Protein AF-0000000079916560 (afdb_homodimer)

Radius of gyration: 18.61 Å; Cα contacts (8 Å, |Δi|>4): 830; chains: 2; bound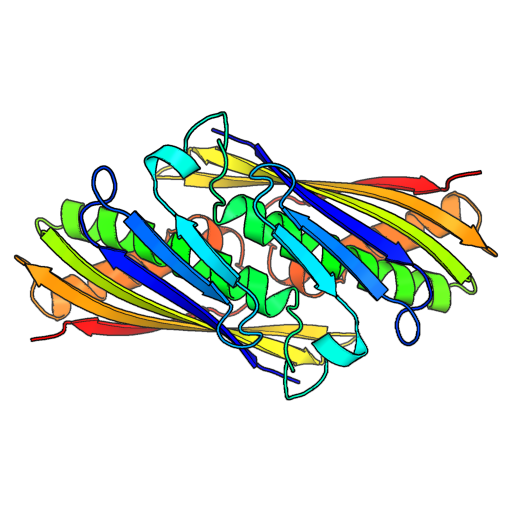ing box: 37×60×40 Å

Sequence (290 aa):
MPTRTARTAWNGTLEQGGGQVELTSSGVATFDVSFPKRAADNADGTTSPEELIAAAHSSCFAMQLSALIAEAGGTPQSLEVKADVSLGPDTPGFKLTGILLTVRGEVEGLDADGFAKAAQAAKESCPVSKALTGVEITLDAALESMPTRTARTAWNGTLEQGGGQVELTSSGVATFDVSFPKRAADNADGTTSPEELIAAAHSSCFAMQLSALIAEAGGTPQSLEVKADVSLGPDTPGFKLTGILLTVRGEVEGLDADGFAKAAQAAKESCPVSKALTGVEITLDAALES

pLDDT: mean 98.06, std 2.65, range [74.0, 99.0]

Organism: NCBI:txid1990687

Structure (mmCIF, N/CA/C/O backbone):
data_AF-0000000079916560-model_v1
#
loop_
_entity.id
_entity.type
_entity.pdbx_description
1 polymer 'OsmC family protein'
#
loop_
_atom_site.group_PDB
_atom_site.id
_atom_site.type_symbol
_atom_site.label_atom_id
_atom_site.label_alt_id
_atom_site.label_comp_id
_atom_site.label_asym_id
_atom_site.label_entity_id
_atom_site.label_seq_id
_atom_site.pdbx_PDB_ins_code
_atom_site.Cartn_x
_atom_site.Cartn_y
_atom_site.Cartn_z
_atom_site.occupancy
_atom_site.B_iso_or_equiv
_atom_site.auth_seq_id
_atom_site.auth_comp_id
_atom_site.auth_asym_id
_atom_site.auth_atom_id
_atom_site.pdbx_PDB_model_num
ATOM 1 N N . MET A 1 1 ? 17.969 1.977 6.105 1 84.69 1 MET A N 1
ATOM 2 C CA . MET A 1 1 ? 16.594 1.952 6.566 1 84.69 1 MET A CA 1
ATOM 3 C C . MET A 1 1 ? 15.961 0.582 6.336 1 84.69 1 MET A C 1
ATOM 5 O O . MET A 1 1 ? 16.5 -0.239 5.598 1 84.69 1 MET A O 1
ATOM 9 N N . PRO A 1 2 ? 14.875 0.343 6.922 1 94.44 2 PRO A N 1
ATOM 10 C CA . PRO A 1 2 ? 14.438 -1.05 7.047 1 94.44 2 PRO A CA 1
ATOM 11 C C . PRO A 1 2 ? 13.766 -1.57 5.781 1 94.44 2 PRO A C 1
ATOM 13 O O . PRO A 1 2 ? 13.375 -0.782 4.918 1 94.44 2 PRO A O 1
ATOM 16 N N . THR A 1 3 ? 13.805 -2.803 5.617 1 98.56 3 THR A N 1
ATOM 17 C CA . THR A 1 3 ? 12.922 -3.551 4.73 1 98.56 3 THR A CA 1
ATOM 18 C C . THR A 1 3 ? 11.758 -4.156 5.516 1 98.56 3 THR A C 1
ATOM 20 O O . THR A 1 3 ? 11.961 -4.738 6.582 1 98.56 3 THR A O 1
ATOM 23 N N . ARG A 1 4 ? 10.57 -3.924 5.051 1 98.88 4 ARG A N 1
ATOM 24 C CA . ARG A 1 4 ? 9.383 -4.527 5.656 1 98.88 4 ARG A CA 1
ATOM 25 C C . ARG A 1 4 ? 8.766 -5.562 4.727 1 98.88 4 ARG A C 1
ATOM 27 O O . ARG A 1 4 ? 8.742 -5.375 3.506 1 98.88 4 ARG A O 1
ATOM 34 N N . THR A 1 5 ? 8.211 -6.613 5.375 1 98.88 5 THR A N 1
ATOM 35 C CA . THR A 1 5 ? 7.773 -7.781 4.625 1 98.88 5 THR A CA 1
ATOM 36 C C . THR A 1 5 ? 6.312 -8.109 4.934 1 98.88 5 THR A C 1
ATOM 38 O O . THR A 1 5 ? 5.875 -7.984 6.082 1 98.88 5 THR A O 1
ATOM 41 N N . ALA A 1 6 ? 5.594 -8.469 3.926 1 98.94 6 ALA A N 1
ATOM 42 C CA . ALA A 1 6 ? 4.32 -9.172 4.062 1 98.94 6 ALA A CA 1
ATOM 43 C C . ALA A 1 6 ? 4.273 -10.398 3.164 1 98.94 6 ALA A C 1
ATOM 45 O O . ALA A 1 6 ? 4.996 -10.477 2.168 1 98.94 6 ALA A O 1
ATOM 46 N N . ARG A 1 7 ? 3.484 -11.352 3.57 1 98.94 7 ARG A N 1
ATOM 47 C CA . ARG A 1 7 ? 3.354 -12.602 2.83 1 98.94 7 ARG A CA 1
ATOM 48 C C . ARG A 1 7 ? 1.889 -12.938 2.57 1 98.94 7 ARG A C 1
ATOM 50 O O . ARG A 1 7 ? 1.038 -12.742 3.441 1 98.94 7 ARG A O 1
ATOM 57 N N . THR A 1 8 ? 1.641 -13.422 1.371 1 98.94 8 THR A N 1
ATOM 58 C CA . THR A 1 8 ? 0.313 -13.906 1.009 1 98.94 8 THR A CA 1
ATOM 59 C C . THR A 1 8 ? 0.361 -15.383 0.621 1 98.94 8 THR A C 1
ATOM 61 O O . THR A 1 8 ? 1.16 -15.781 -0.23 1 98.94 8 THR A O 1
ATOM 64 N N . ALA A 1 9 ? -0.39 -16.156 1.294 1 98.94 9 ALA A N 1
ATOM 65 C CA . ALA A 1 9 ? -0.692 -17.516 0.866 1 98.94 9 ALA A CA 1
ATOM 66 C C . ALA A 1 9 ? -2.023 -17.578 0.124 1 98.94 9 ALA A C 1
ATOM 68 O O . ALA A 1 9 ? -3.066 -17.219 0.674 1 98.94 9 ALA A O 1
ATOM 69 N N . TRP A 1 10 ? -2.008 -18.031 -1.08 1 98.88 10 TRP A N 1
ATOM 70 C CA . TRP A 1 10 ? -3.188 -18.078 -1.937 1 98.88 10 TRP A CA 1
ATOM 71 C C . TRP A 1 10 ? -3.473 -19.5 -2.395 1 98.88 10 TRP A C 1
ATOM 73 O O . TRP A 1 10 ? -2.551 -20.25 -2.74 1 98.88 10 TRP A O 1
ATOM 83 N N . ASN A 1 11 ? -4.742 -19.844 -2.375 1 98.75 11 ASN A N 1
ATOM 84 C CA . ASN A 1 11 ? -5.148 -21.156 -2.867 1 98.75 11 ASN A CA 1
ATOM 85 C C . ASN A 1 11 ? -6.301 -21.047 -3.859 1 98.75 11 ASN A C 1
ATOM 87 O O . ASN A 1 11 ? -7.289 -20.359 -3.6 1 98.75 11 ASN A O 1
ATOM 91 N N . GLY A 1 12 ? -6.105 -21.688 -5.031 1 98.38 12 GLY A N 1
ATOM 92 C CA . GLY A 1 12 ? -7.215 -21.844 -5.961 1 98.38 12 GLY A CA 1
ATOM 93 C C . GLY A 1 12 ? -7.25 -20.766 -7.027 1 98.38 12 GLY A C 1
ATOM 94 O O . GLY A 1 12 ? -6.309 -19.984 -7.156 1 98.38 12 GLY A O 1
ATOM 95 N N . THR A 1 13 ? -8.281 -20.859 -7.871 1 98.31 13 THR A N 1
ATOM 96 C CA . THR A 1 13 ? -8.461 -19.938 -8.992 1 98.31 13 THR A CA 1
ATOM 97 C C . THR A 1 13 ? -8.922 -18.578 -8.492 1 98.31 13 THR A C 1
ATOM 99 O O . THR A 1 13 ? -9.328 -18.438 -7.336 1 98.31 13 THR A O 1
ATOM 102 N N . LEU A 1 14 ? -8.836 -17.656 -9.367 1 98.31 14 LEU A N 1
ATOM 103 C CA . LEU A 1 14 ? -9.125 -16.281 -8.977 1 98.31 14 LEU A CA 1
ATOM 104 C C . LEU A 1 14 ? -10.539 -16.156 -8.414 1 98.31 14 LEU A C 1
ATOM 106 O O . LEU A 1 14 ? -10.734 -15.578 -7.34 1 98.31 14 LEU A O 1
ATOM 110 N N . GLU A 1 15 ? -11.531 -16.75 -9.039 1 97.81 15 GLU A N 1
ATOM 111 C CA . GLU A 1 15 ? -12.93 -16.547 -8.672 1 97.81 15 GLU A CA 1
ATOM 112 C C . GLU A 1 15 ? -13.336 -17.453 -7.504 1 97.81 15 GLU A C 1
ATOM 114 O O . GLU A 1 15 ? -14.141 -17.047 -6.66 1 97.81 15 GLU A O 1
ATOM 119 N N . GLN A 1 16 ? -12.688 -18.594 -7.383 1 97.75 16 GLN A N 1
ATOM 120 C CA . GLN A 1 16 ? -13.133 -19.578 -6.395 1 97.75 16 GLN A CA 1
ATOM 121 C C . GLN A 1 16 ? -12.164 -19.641 -5.215 1 97.75 16 GLN A C 1
ATOM 123 O O . GLN A 1 16 ? -12.516 -20.141 -4.148 1 97.75 16 GLN A O 1
ATOM 128 N N . GLY A 1 17 ? -10.984 -19.188 -5.461 1 98.25 17 GLY A N 1
ATOM 129 C CA . GLY A 1 17 ? -9.953 -19.297 -4.438 1 98.25 17 GLY A CA 1
ATOM 130 C C . GLY A 1 17 ? -9.969 -18.141 -3.457 1 98.25 17 GLY A C 1
ATOM 131 O O . GLY A 1 17 ? -10.969 -17.422 -3.338 1 98.25 17 GLY A O 1
ATOM 132 N N . GLY A 1 18 ? -8.969 -18.078 -2.611 1 98.62 18 GLY A N 1
ATOM 133 C CA . GLY A 1 18 ? -8.734 -17.078 -1.584 1 98.62 18 GLY A CA 1
ATOM 134 C C . GLY A 1 18 ? -7.363 -17.188 -0.941 1 98.62 18 GLY A C 1
ATOM 135 O O . GLY A 1 18 ? -6.594 -18.094 -1.261 1 98.62 18 GLY A O 1
ATOM 136 N N . GLY A 1 19 ? -7.07 -16.219 -0.147 1 98.81 19 GLY A N 1
ATOM 137 C CA . GLY A 1 19 ? -5.77 -16.25 0.507 1 98.81 19 GLY A CA 1
ATOM 138 C C . GLY A 1 19 ? -5.754 -15.5 1.828 1 98.81 19 GLY A C 1
ATOM 139 O O . GLY A 1 19 ? -6.789 -15 2.277 1 98.81 19 GLY A O 1
ATOM 140 N N . GLN A 1 20 ? -4.652 -15.586 2.428 1 98.88 20 GLN A N 1
ATOM 141 C CA . GLN A 1 20 ? -4.359 -14.828 3.643 1 98.88 20 GLN A CA 1
ATOM 142 C C . GLN A 1 20 ? -3.084 -14 3.486 1 98.88 20 GLN A C 1
ATOM 144 O O . GLN A 1 20 ? -2.078 -14.5 2.973 1 98.88 20 GLN A O 1
ATOM 149 N N . VAL A 1 21 ? -3.189 -12.773 3.832 1 98.94 21 VAL A N 1
ATOM 150 C CA . VAL A 1 21 ? -2.025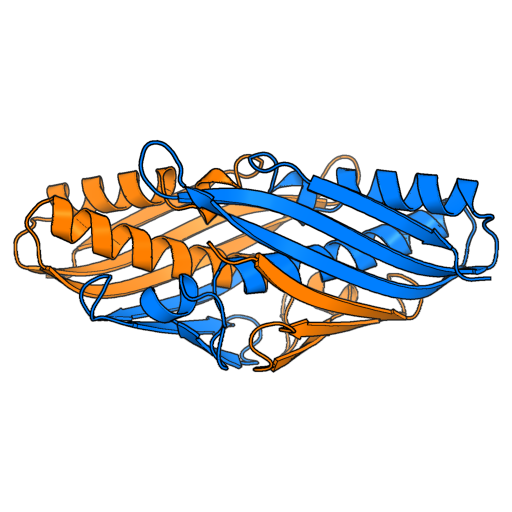 -11.898 3.816 1 98.94 21 VAL A CA 1
ATOM 151 C C . VAL A 1 21 ? -1.59 -11.594 5.25 1 98.94 21 VAL A C 1
ATOM 153 O O . VAL A 1 21 ? -2.402 -11.172 6.074 1 98.94 21 VAL A O 1
ATOM 156 N N . GLU A 1 22 ? -0.381 -11.844 5.535 1 98.94 22 GLU A N 1
ATOM 157 C CA . GLU A 1 22 ? 0.212 -11.633 6.852 1 98.94 22 GLU A CA 1
ATOM 158 C C . GLU A 1 22 ? 1.152 -10.438 6.852 1 98.94 22 GLU A C 1
ATOM 160 O O . GLU A 1 22 ? 2.027 -10.328 5.992 1 98.94 22 GLU A O 1
ATOM 165 N N . LEU A 1 23 ? 0.917 -9.523 7.828 1 98.88 23 LEU A N 1
ATOM 166 C CA . LEU A 1 23 ? 1.924 -8.508 8.102 1 98.88 23 LEU A CA 1
ATOM 167 C C . LEU A 1 23 ? 3.117 -9.102 8.844 1 98.88 23 LEU A C 1
ATOM 169 O O . LEU A 1 23 ? 3.188 -9.039 10.07 1 98.88 23 LEU A O 1
ATOM 173 N N . THR A 1 24 ? 4.059 -9.602 8.109 1 98.88 24 THR A N 1
ATOM 174 C CA . THR A 1 24 ? 5.086 -10.508 8.609 1 98.88 24 THR A CA 1
ATOM 175 C C . THR A 1 24 ? 6.07 -9.766 9.508 1 98.88 24 THR A C 1
ATOM 177 O O . THR A 1 24 ? 6.445 -10.258 10.57 1 98.88 24 THR A O 1
ATOM 180 N N . SER A 1 25 ? 6.531 -8.594 9.086 1 98.69 25 SER A N 1
ATOM 181 C CA . SER A 1 25 ? 7.52 -7.852 9.867 1 98.69 25 SER A CA 1
ATOM 182 C C . SER A 1 25 ? 6.973 -7.469 11.234 1 98.69 25 SER A C 1
ATOM 184 O O . SER A 1 25 ? 7.648 -7.641 12.25 1 98.69 25 SER A O 1
ATOM 186 N N . SER A 1 26 ? 5.746 -6.891 11.297 1 98.44 26 SER A N 1
ATOM 187 C CA . SER A 1 26 ? 5.195 -6.402 12.555 1 98.44 26 SER A CA 1
ATOM 188 C C . SER A 1 26 ? 4.531 -7.527 13.344 1 98.44 26 SER A C 1
ATOM 190 O O . SER A 1 26 ? 4.457 -7.477 14.57 1 98.44 26 SER A O 1
ATOM 192 N N . GLY A 1 27 ? 3.957 -8.555 12.578 1 98.69 27 GLY A N 1
ATOM 193 C CA . GLY A 1 27 ? 3.258 -9.656 13.219 1 98.69 27 GLY A CA 1
ATOM 194 C C . GLY A 1 27 ? 1.9 -9.258 13.773 1 98.69 27 GLY A C 1
ATOM 195 O O . GLY A 1 27 ? 1.292 -10.016 14.531 1 98.69 27 GLY A O 1
ATOM 196 N N . VAL A 1 28 ? 1.3 -8.109 13.352 1 98.69 28 VAL A N 1
ATOM 197 C CA . VAL A 1 28 ? 0.192 -7.539 14.109 1 98.69 28 VAL A CA 1
ATOM 198 C C . VAL A 1 28 ? -1.135 -8.039 13.547 1 98.69 28 VAL A C 1
ATOM 200 O O . VAL A 1 28 ? -2.182 -7.895 14.18 1 98.69 28 VAL A O 1
ATOM 203 N N . ALA A 1 29 ? -1.056 -8.625 12.352 1 98.81 29 ALA A N 1
ATOM 204 C CA . ALA A 1 29 ? -2.346 -9.039 11.812 1 98.81 29 ALA A CA 1
ATOM 205 C C . ALA A 1 29 ? -2.164 -10.008 10.641 1 98.81 29 ALA A C 1
ATOM 207 O O . ALA A 1 29 ? -1.119 -10.008 9.984 1 98.81 29 ALA A O 1
ATOM 208 N N . THR A 1 30 ? -3.086 -10.836 10.406 1 98.88 30 THR A N 1
ATOM 209 C CA . THR A 1 30 ? -3.332 -11.641 9.219 1 98.88 30 THR A CA 1
ATOM 210 C C . THR A 1 30 ? -4.754 -11.43 8.703 1 98.88 30 THR A C 1
ATOM 212 O O . THR A 1 30 ? -5.703 -11.391 9.484 1 98.88 30 THR A O 1
ATOM 215 N N . PHE A 1 31 ? -4.883 -11.266 7.371 1 98.88 31 PHE A N 1
ATOM 216 C CA . PHE A 1 31 ? -6.188 -10.953 6.797 1 98.88 31 PHE A CA 1
ATOM 217 C C . PHE A 1 31 ? -6.57 -11.984 5.738 1 98.88 31 PHE A C 1
ATOM 219 O O . PHE A 1 31 ? -5.719 -12.438 4.969 1 98.88 31 PHE A O 1
ATOM 226 N N . ASP A 1 32 ? -7.855 -12.242 5.676 1 98.75 32 ASP A N 1
ATOM 227 C CA . ASP A 1 32 ? -8.391 -12.945 4.516 1 98.75 32 ASP A CA 1
ATOM 228 C C . ASP A 1 32 ? -8.531 -12.008 3.32 1 98.75 32 ASP A C 1
ATOM 230 O O . ASP A 1 32 ? -8.891 -10.836 3.479 1 98.75 32 ASP A O 1
ATOM 234 N N . VAL A 1 33 ? -8.25 -12.547 2.119 1 98.75 33 VAL A N 1
ATOM 235 C CA . VAL A 1 33 ? -8.477 -11.805 0.886 1 98.75 33 VAL A CA 1
ATOM 236 C C . VAL A 1 33 ? -9.062 -12.734 -0.177 1 98.75 33 VAL A C 1
ATOM 238 O O . VAL A 1 33 ? -8.797 -13.938 -0.173 1 98.75 33 VAL A O 1
ATOM 241 N N . SER A 1 34 ? -9.859 -12.195 -1.005 1 98.69 34 SER A N 1
ATOM 242 C CA . SER A 1 34 ? -10.43 -12.867 -2.162 1 98.69 34 SER A CA 1
ATOM 243 C C . SER A 1 34 ? -10.828 -11.875 -3.246 1 98.69 34 SER A C 1
ATOM 245 O O . SER A 1 34 ? -11.039 -10.695 -2.963 1 98.69 34 SER A O 1
ATOM 247 N N . PHE A 1 35 ? -10.898 -12.383 -4.473 1 98.44 35 PHE A N 1
ATOM 248 C CA . PHE A 1 35 ? -11.203 -11.484 -5.578 1 98.44 35 PHE A CA 1
ATOM 249 C C . PHE A 1 35 ? -12.664 -11.047 -5.531 1 98.44 35 PHE A C 1
ATOM 251 O O . PHE A 1 35 ? -12.977 -9.867 -5.691 1 98.44 35 PHE A O 1
ATOM 258 N N . PRO A 1 36 ? -13.602 -11.961 -5.266 1 97.81 36 PRO A N 1
ATOM 259 C CA . PRO A 1 36 ? -15 -11.531 -5.215 1 97.81 36 PRO A CA 1
ATOM 260 C C . PRO A 1 36 ? -15.25 -10.453 -4.168 1 97.81 36 PRO A C 1
ATOM 262 O O . PRO A 1 36 ? -15.992 -9.5 -4.422 1 97.81 36 PRO A O 1
ATOM 265 N N . LYS A 1 37 ? -14.617 -10.578 -3.02 1 97 37 LYS A N 1
ATOM 266 C CA . LYS A 1 37 ? -14.773 -9.555 -1.99 1 97 37 LYS A CA 1
ATOM 267 C C . LYS A 1 37 ? -14.047 -8.266 -2.385 1 97 37 LYS A C 1
ATOM 269 O O . LYS A 1 37 ? -14.539 -7.168 -2.125 1 97 37 LYS A O 1
ATOM 274 N N . ARG A 1 38 ? -12.938 -8.375 -2.967 1 98.19 38 ARG A N 1
ATOM 275 C CA . ARG A 1 38 ? -12.172 -7.23 -3.461 1 98.19 38 ARG A CA 1
ATOM 276 C C . ARG A 1 38 ? -12.984 -6.422 -4.465 1 98.19 38 ARG A C 1
ATOM 278 O O . ARG A 1 38 ? -12.93 -5.191 -4.469 1 98.19 38 ARG A O 1
ATOM 285 N N . ALA A 1 39 ? -13.68 -7.109 -5.332 1 96.44 39 ALA A N 1
ATOM 286 C CA . ALA A 1 39 ? -14.375 -6.492 -6.457 1 96.44 39 ALA A CA 1
ATOM 287 C C . ALA A 1 39 ? -15.766 -6.008 -6.039 1 96.44 39 ALA A C 1
ATOM 289 O O . ALA A 1 39 ? -16.406 -5.23 -6.762 1 96.44 39 ALA A O 1
ATOM 290 N N . ALA A 1 40 ? -16.266 -6.492 -4.93 1 97 40 ALA A N 1
ATOM 291 C CA . ALA A 1 40 ? -17.609 -6.148 -4.469 1 97 40 ALA A CA 1
ATOM 292 C C . ALA A 1 40 ? -17.688 -4.684 -4.051 1 97 40 ALA A C 1
ATOM 294 O O . ALA A 1 40 ? -16.688 -4.102 -3.619 1 97 40 ALA A O 1
ATOM 295 N N . ASP A 1 41 ? -18.844 -4.098 -4.141 1 96.5 41 ASP A N 1
ATOM 296 C CA . ASP A 1 41 ? -19.047 -2.711 -3.734 1 96.5 41 ASP A CA 1
ATOM 297 C C . ASP A 1 41 ? -18.812 -2.537 -2.236 1 96.5 41 ASP A C 1
ATOM 299 O O . ASP A 1 41 ? -18.219 -1.543 -1.805 1 96.5 41 ASP A O 1
ATOM 303 N N . ASN A 1 42 ? -19.297 -3.521 -1.532 1 96.31 42 ASN A N 1
ATOM 304 C CA . ASN A 1 42 ? -19.125 -3.518 -0.083 1 96.31 42 ASN A CA 1
ATOM 305 C C . ASN A 1 42 ? -18 -4.441 0.353 1 96.31 42 ASN A C 1
ATOM 307 O O . ASN A 1 42 ? -17.953 -5.609 -0.042 1 96.31 42 ASN A O 1
ATOM 311 N N . ALA A 1 43 ? -17.094 -3.949 1.151 1 95.75 43 ALA A N 1
ATOM 312 C CA . ALA A 1 43 ? -15.961 -4.742 1.612 1 95.75 43 ALA A CA 1
ATOM 313 C C . ALA A 1 43 ? -16.422 -5.891 2.506 1 95.75 43 ALA A C 1
ATOM 315 O O . ALA A 1 43 ? -15.781 -6.949 2.543 1 95.75 43 ALA A O 1
ATOM 316 N N . ASP A 1 44 ? -17.516 -5.609 3.285 1 95.44 44 ASP A N 1
ATOM 317 C CA . ASP A 1 44 ? -18.156 -6.629 4.105 1 95.44 44 ASP A CA 1
ATOM 318 C C . ASP A 1 44 ? -17.141 -7.359 4.98 1 95.44 44 ASP A C 1
ATOM 320 O O . ASP A 1 44 ? -17.047 -8.586 4.938 1 95.44 44 ASP A O 1
ATOM 324 N N . GLY A 1 45 ? -16.297 -6.609 5.652 1 98 45 GLY A N 1
ATOM 325 C CA . GLY A 1 45 ? -15.398 -7.164 6.652 1 98 45 GLY A CA 1
ATOM 326 C C . GLY A 1 45 ? -14.148 -7.773 6.051 1 98 45 GLY A C 1
ATOM 327 O O . GLY A 1 45 ? -13.422 -8.508 6.73 1 98 45 GLY A O 1
ATOM 328 N N . THR A 1 46 ? -13.82 -7.57 4.789 1 98.5 46 THR A N 1
ATOM 329 C CA . THR A 1 46 ? -12.641 -8.133 4.141 1 98.5 46 THR A CA 1
ATOM 330 C C . THR A 1 46 ? -11.797 -7.027 3.51 1 98.5 46 THR A C 1
ATOM 332 O O . THR A 1 46 ? -12.32 -6.176 2.785 1 98.5 46 THR A O 1
ATOM 335 N N . THR A 1 47 ? -10.57 -7.031 3.82 1 98.75 47 THR A N 1
ATOM 336 C CA . THR A 1 47 ? -9.68 -6.027 3.25 1 98.75 47 THR A CA 1
ATOM 337 C C . THR A 1 47 ? -9.305 -6.387 1.815 1 98.75 47 THR A C 1
ATOM 339 O O . THR A 1 47 ? -9.75 -7.41 1.291 1 98.75 47 THR A O 1
ATOM 342 N N . SER A 1 48 ? -8.617 -5.508 1.157 1 98.75 48 SER A N 1
ATOM 343 C CA . SER A 1 48 ? -8.164 -5.609 -0.225 1 98.75 48 SER A CA 1
ATOM 344 C C . SER A 1 48 ? -6.848 -4.859 -0.43 1 98.75 48 SER A C 1
ATOM 346 O O . SER A 1 48 ? -6.461 -4.039 0.402 1 98.75 48 SER A O 1
ATOM 348 N N . PRO A 1 49 ? -6.129 -5.191 -1.531 1 98.94 49 PRO A N 1
ATOM 349 C CA . PRO A 1 49 ? -4.922 -4.422 -1.845 1 98.94 49 PRO A CA 1
ATOM 350 C C . PRO A 1 49 ? -5.168 -2.916 -1.854 1 98.94 49 PRO A C 1
ATOM 352 O O . PRO A 1 49 ? -4.328 -2.146 -1.375 1 98.94 49 PRO A O 1
ATOM 355 N N . GLU A 1 50 ? -6.305 -2.441 -2.379 1 98.94 50 GLU A N 1
ATOM 356 C CA . GLU A 1 50 ? -6.617 -1.02 -2.48 1 98.94 50 GLU A CA 1
ATOM 357 C C . GLU A 1 50 ? -6.77 -0.387 -1.101 1 98.94 50 GLU A C 1
ATOM 359 O O . GLU A 1 50 ? -6.293 0.726 -0.866 1 98.94 50 GLU A O 1
ATOM 364 N N . GLU A 1 51 ? -7.441 -1.054 -0.126 1 98.94 51 GLU A N 1
ATOM 365 C CA . GLU A 1 51 ? -7.578 -0.507 1.221 1 98.94 51 GLU A CA 1
ATOM 366 C C . GLU A 1 51 ? -6.23 -0.452 1.934 1 98.94 51 GLU A C 1
ATOM 368 O O . GLU A 1 51 ? -5.961 0.482 2.691 1 98.94 51 GLU A O 1
ATOM 373 N N . LEU A 1 52 ? -5.398 -1.501 1.678 1 99 52 LEU A N 1
ATOM 374 C CA . LEU A 1 52 ? -4.07 -1.542 2.283 1 99 52 LEU A CA 1
ATOM 375 C C . LEU A 1 52 ? -3.189 -0.424 1.737 1 99 52 LEU A C 1
ATOM 377 O O . LEU A 1 52 ? -2.406 0.174 2.48 1 99 52 LEU A O 1
ATOM 381 N N . ILE A 1 53 ? -3.301 -0.116 0.412 1 99 53 ILE A N 1
ATOM 382 C CA . ILE A 1 53 ? -2.617 1.037 -0.164 1 99 53 ILE A CA 1
ATOM 383 C C . ILE A 1 53 ? -3.15 2.32 0.468 1 99 53 ILE A C 1
ATOM 385 O O . ILE A 1 53 ? -2.383 3.234 0.775 1 99 53 ILE A O 1
ATOM 389 N N . ALA A 1 54 ? -4.5 2.406 0.672 1 99 54 ALA A N 1
ATOM 390 C CA . ALA A 1 54 ? -5.086 3.574 1.325 1 99 54 ALA A CA 1
ATOM 391 C C . ALA A 1 54 ? -4.488 3.785 2.713 1 99 54 ALA A C 1
ATOM 393 O O . ALA A 1 54 ? -4.16 4.914 3.092 1 99 54 ALA A O 1
ATOM 394 N N . ALA A 1 55 ? -4.344 2.729 3.457 1 99 55 ALA A N 1
ATOM 395 C CA . ALA A 1 55 ? -3.771 2.797 4.801 1 99 55 ALA A CA 1
ATOM 396 C C . ALA A 1 55 ? -2.314 3.252 4.754 1 99 55 ALA A C 1
ATOM 398 O O . ALA A 1 55 ? -1.902 4.113 5.531 1 99 55 ALA A O 1
ATOM 399 N N . ALA A 1 56 ? -1.544 2.654 3.812 1 98.94 56 ALA A N 1
ATOM 400 C CA . ALA A 1 56 ? -0.144 3.037 3.65 1 98.94 56 ALA A CA 1
ATOM 401 C C . ALA A 1 56 ? -0.018 4.516 3.299 1 98.94 56 ALA A C 1
ATOM 403 O O . ALA A 1 56 ? 0.784 5.238 3.898 1 98.94 56 ALA A O 1
ATOM 404 N N . HIS A 1 57 ? -0.821 4.996 2.406 1 99 57 HIS A N 1
ATOM 405 C CA . HIS A 1 57 ? -0.726 6.352 1.874 1 99 57 HIS A CA 1
ATOM 406 C C . HIS A 1 57 ? -1.165 7.383 2.908 1 99 57 HIS A C 1
ATOM 408 O O . HIS A 1 57 ? -0.504 8.406 3.09 1 99 57 HIS A O 1
ATOM 414 N N . SER A 1 58 ? -2.293 7.125 3.561 1 99 58 SER A N 1
ATOM 415 C CA . SER A 1 58 ? -2.771 8.07 4.562 1 99 58 SER A CA 1
ATOM 416 C C . SER A 1 58 ? -1.76 8.242 5.691 1 99 58 SER A C 1
ATOM 418 O O . SER A 1 58 ? -1.513 9.359 6.148 1 99 58 SER A O 1
ATOM 420 N N . SER A 1 59 ? -1.154 7.176 6.121 1 98.94 59 SER A N 1
ATOM 421 C CA . SER A 1 59 ? -0.214 7.246 7.234 1 98.94 59 SER A CA 1
ATOM 422 C C . SER A 1 59 ? 1.104 7.883 6.805 1 98.94 59 SER A C 1
ATOM 424 O O . SER A 1 59 ? 1.679 8.688 7.543 1 98.94 59 SER A O 1
ATOM 426 N N . CYS A 1 60 ? 1.571 7.543 5.629 1 98.94 60 CYS A N 1
ATOM 427 C CA . CYS A 1 60 ? 2.791 8.156 5.109 1 98.94 60 CYS A CA 1
ATOM 428 C C . CYS A 1 60 ? 2.613 9.656 4.922 1 98.94 60 CYS A C 1
ATOM 430 O O . CYS A 1 60 ? 3.475 10.438 5.32 1 98.94 60 CYS A O 1
ATOM 432 N N . PHE A 1 61 ? 1.528 9.984 4.305 1 99 61 PHE A N 1
ATOM 433 C CA . PHE A 1 61 ? 1.196 11.391 4.086 1 99 61 PHE A CA 1
ATOM 434 C C . PHE A 1 61 ? 1.13 12.141 5.406 1 99 61 PHE A C 1
ATOM 436 O O . PHE A 1 61 ? 1.654 13.25 5.52 1 99 61 PHE A O 1
ATOM 443 N N . ALA A 1 62 ? 0.473 11.617 6.414 1 98.94 62 ALA A N 1
ATOM 444 C CA . ALA A 1 62 ? 0.355 12.258 7.723 1 98.94 62 ALA A CA 1
ATOM 445 C C . ALA A 1 62 ? 1.729 12.547 8.32 1 98.94 62 ALA A C 1
ATOM 447 O O . ALA A 1 62 ? 1.983 13.648 8.805 1 98.94 62 ALA A O 1
ATOM 448 N N . MET A 1 63 ? 2.572 11.594 8.242 1 98.88 63 MET A N 1
ATOM 449 C CA . MET A 1 63 ? 3.914 11.75 8.797 1 98.88 63 MET A CA 1
ATOM 450 C C . MET A 1 63 ? 4.688 12.828 8.055 1 98.88 63 MET A C 1
ATOM 452 O O . MET A 1 63 ? 5.309 13.695 8.672 1 98.88 63 MET A O 1
ATOM 456 N N . GLN A 1 64 ? 4.652 12.742 6.715 1 98.88 64 GLN A N 1
ATOM 457 C CA . GLN A 1 64 ? 5.379 13.719 5.914 1 98.88 64 GLN A CA 1
ATOM 458 C C . GLN A 1 64 ? 4.844 15.133 6.145 1 98.88 64 GLN A C 1
ATOM 460 O O . GLN A 1 64 ? 5.617 16.094 6.234 1 98.88 64 GLN A O 1
ATOM 465 N N . LEU A 1 65 ? 3.5 15.203 6.211 1 98.88 65 LEU A N 1
ATOM 466 C CA . LEU A 1 65 ? 2.9 16.516 6.469 1 98.88 65 LEU A CA 1
ATOM 467 C C . LEU A 1 65 ? 3.334 17.047 7.828 1 98.88 65 LEU A C 1
ATOM 469 O O . LEU A 1 65 ? 3.645 18.234 7.961 1 98.88 65 LEU A O 1
ATOM 473 N N . SER A 1 66 ? 3.342 16.219 8.836 1 98.88 66 SER A N 1
ATOM 474 C CA . SER A 1 66 ? 3.816 16.625 10.148 1 98.88 66 SER A CA 1
ATOM 475 C C . SER A 1 66 ? 5.227 17.203 10.078 1 98.88 66 SER A C 1
ATOM 477 O O . SER A 1 66 ? 5.5 18.266 10.641 1 98.88 66 SER A O 1
ATOM 479 N N . ALA A 1 67 ? 6.113 16.578 9.352 1 98.75 67 ALA A N 1
ATOM 480 C CA . ALA A 1 67 ? 7.492 17.031 9.188 1 98.75 67 ALA A CA 1
ATOM 481 C C . ALA A 1 67 ? 7.547 18.391 8.5 1 98.75 67 ALA A C 1
ATOM 483 O O . ALA A 1 67 ? 8.281 19.281 8.93 1 98.75 67 ALA A O 1
ATOM 484 N N . LEU A 1 68 ? 6.801 18.531 7.453 1 98.75 68 LEU A N 1
ATOM 485 C CA . LEU A 1 68 ? 6.883 19.734 6.629 1 98.75 68 LEU A CA 1
ATOM 486 C C . LEU A 1 68 ? 6.238 20.922 7.332 1 98.75 68 LEU A C 1
ATOM 488 O O . LEU A 1 68 ? 6.66 22.062 7.141 1 98.75 68 LEU A O 1
ATOM 492 N N . ILE A 1 69 ? 5.195 20.656 8.156 1 98.75 69 ILE A N 1
ATOM 493 C CA . ILE A 1 69 ? 4.637 21.703 8.992 1 98.75 69 ILE A CA 1
ATOM 494 C C . ILE A 1 69 ? 5.711 22.25 9.922 1 98.75 69 ILE A C 1
ATOM 496 O O . ILE A 1 69 ? 5.879 23.469 10.047 1 98.75 69 ILE A O 1
ATOM 500 N N . ALA A 1 70 ? 6.434 21.391 10.523 1 98.44 70 ALA A N 1
ATOM 501 C CA . ALA A 1 70 ? 7.516 21.797 11.422 1 98.44 70 ALA A CA 1
ATOM 502 C C . ALA A 1 70 ? 8.594 22.578 10.672 1 98.44 70 ALA A C 1
ATOM 504 O O . ALA A 1 70 ? 9.086 23.578 11.164 1 98.44 70 ALA A O 1
ATOM 505 N N . GLU A 1 71 ? 8.953 22.109 9.531 1 98.12 71 GLU A N 1
ATOM 506 C CA . GLU A 1 71 ? 9.953 22.766 8.695 1 98.12 71 GLU A CA 1
ATOM 507 C C . GLU A 1 71 ? 9.516 24.188 8.336 1 98.12 71 GLU A C 1
ATOM 509 O O . GLU A 1 71 ? 10.352 25.078 8.188 1 98.12 71 GLU A O 1
ATOM 514 N N . ALA A 1 72 ? 8.234 24.406 8.227 1 98.19 72 ALA A N 1
ATOM 515 C CA . ALA A 1 72 ? 7.668 25.703 7.859 1 98.19 72 ALA A CA 1
ATOM 516 C C . ALA A 1 72 ? 7.504 26.594 9.086 1 98.19 72 ALA A C 1
ATOM 518 O O . ALA A 1 72 ? 6.996 27.719 8.977 1 98.19 72 ALA A O 1
ATOM 519 N N . GLY A 1 73 ? 7.863 26.078 10.266 1 98.12 73 GLY A N 1
ATOM 520 C CA . GLY A 1 73 ? 7.84 26.891 11.469 1 98.12 73 GLY A CA 1
ATOM 521 C C . GLY A 1 73 ? 6.586 26.688 12.297 1 98.12 73 GLY A C 1
ATOM 522 O O . GLY A 1 73 ? 6.344 27.438 13.25 1 98.12 73 GLY A O 1
ATOM 523 N N . GLY A 1 74 ? 5.773 25.703 11.93 1 98.38 74 GLY A N 1
ATOM 524 C CA . GLY A 1 74 ? 4.559 25.422 12.68 1 98.38 74 GLY A CA 1
ATOM 525 C C . GLY A 1 74 ? 4.699 24.234 13.617 1 98.38 74 GLY A C 1
ATOM 526 O O . GLY A 1 74 ? 5.77 23.625 13.695 1 98.38 74 GLY A O 1
ATOM 527 N N . THR A 1 75 ? 3.633 23.984 14.383 1 98.38 75 THR A N 1
ATOM 528 C CA . THR A 1 75 ? 3.52 22.812 15.258 1 98.38 75 THR A CA 1
ATOM 529 C C . THR A 1 75 ? 2.24 22.047 14.969 1 98.38 75 THR A C 1
ATOM 531 O O . THR A 1 75 ? 1.138 22.531 15.227 1 98.38 75 THR A O 1
ATOM 534 N N . PRO A 1 76 ? 2.395 20.891 14.398 1 98.44 76 PRO A N 1
ATOM 535 C CA . PRO A 1 76 ? 1.186 20.078 14.188 1 98.44 76 PRO A CA 1
ATOM 536 C C . PRO A 1 76 ? 0.577 19.578 15.492 1 98.44 76 PRO A C 1
ATOM 538 O O . PRO A 1 76 ? 1.275 18.969 16.312 1 98.44 76 PRO A O 1
ATOM 541 N N . GLN A 1 77 ? -0.694 19.859 15.711 1 98.31 77 GLN A N 1
ATOM 542 C CA . GLN A 1 77 ? -1.414 19.344 16.875 1 98.31 77 GLN A CA 1
ATOM 543 C C . GLN A 1 77 ? -2.143 18.047 16.531 1 98.31 77 GLN A C 1
ATOM 545 O O . GLN A 1 77 ? -1.96 17.031 17.203 1 98.31 77 GLN A O 1
ATOM 550 N N . SER A 1 78 ? -2.922 18.141 15.539 1 98.75 78 SER A N 1
ATOM 551 C CA . SER A 1 78 ? -3.643 16.953 15.07 1 98.75 78 SER A CA 1
ATOM 552 C C . SER A 1 78 ? -3.848 17.016 13.555 1 98.75 78 SER A C 1
ATOM 554 O O . SER A 1 78 ? -4.055 18.078 12.992 1 98.75 78 SER A O 1
ATOM 556 N N . LEU A 1 79 ? -3.701 15.945 12.883 1 98.94 79 LEU A N 1
ATOM 557 C CA . LEU A 1 79 ? -3.986 15.742 11.469 1 98.94 79 LEU A CA 1
ATOM 558 C C . LEU A 1 79 ? -4.93 14.562 11.266 1 98.94 79 LEU A C 1
ATOM 560 O O . LEU A 1 79 ? -4.66 13.461 11.734 1 98.94 79 LEU A O 1
ATOM 564 N N . GLU A 1 80 ? -6.062 14.758 10.609 1 98.94 80 GLU A N 1
ATOM 565 C CA . GLU A 1 80 ? -6.965 13.703 10.156 1 98.94 80 GLU A CA 1
ATOM 566 C C . GLU A 1 80 ? -6.855 13.492 8.656 1 98.94 80 GLU A C 1
ATOM 568 O O . GLU A 1 80 ? -7.219 14.367 7.867 1 98.94 80 GLU A O 1
ATOM 573 N N . VAL A 1 81 ? -6.34 12.383 8.273 1 99 81 VAL A N 1
ATOM 574 C CA . VAL A 1 81 ? -6.086 12.102 6.863 1 99 81 VAL A CA 1
ATOM 575 C C . VAL A 1 81 ? -6.938 10.922 6.41 1 99 81 VAL A C 1
ATOM 577 O O . VAL A 1 81 ? -7.027 9.906 7.105 1 99 81 VAL A O 1
ATOM 580 N N . LYS A 1 82 ? -7.586 11.078 5.332 1 99 82 LYS A N 1
ATOM 581 C CA . LYS A 1 82 ? -8.32 10.023 4.645 1 99 82 LYS A CA 1
ATOM 582 C C . LYS A 1 82 ? -7.738 9.758 3.26 1 99 82 LYS A C 1
ATOM 584 O O . LYS A 1 82 ? -7.387 10.695 2.539 1 99 82 LYS A O 1
ATOM 589 N N . ALA A 1 83 ? -7.543 8.562 2.91 1 99 83 ALA A N 1
ATOM 590 C CA . ALA A 1 83 ? -7.188 8.164 1.551 1 99 83 ALA A CA 1
ATOM 591 C C . ALA A 1 83 ? -8.273 7.285 0.936 1 99 83 ALA A C 1
ATOM 593 O O . ALA A 1 83 ? -8.688 6.289 1.534 1 99 83 ALA A O 1
ATOM 594 N N . ASP A 1 84 ? -8.758 7.656 -0.202 1 98.94 84 ASP A N 1
ATOM 595 C CA . ASP A 1 84 ? -9.688 6.883 -1.021 1 98.94 84 ASP A CA 1
ATOM 596 C C . ASP A 1 84 ? -9 6.344 -2.273 1 98.94 84 ASP A C 1
ATOM 598 O O . ASP A 1 84 ? -8.547 7.117 -3.119 1 98.94 84 ASP A O 1
ATOM 602 N N . VAL A 1 85 ? -8.945 5.055 -2.387 1 98.94 85 VAL A N 1
ATOM 603 C CA . VAL A 1 85 ? -8.289 4.406 -3.518 1 98.94 85 VAL A CA 1
ATOM 604 C C . VAL A 1 85 ? -9.328 3.703 -4.387 1 98.94 85 VAL A C 1
ATOM 606 O O . VAL A 1 85 ? -10.07 2.848 -3.904 1 98.94 85 VAL A O 1
ATOM 609 N N . SER A 1 86 ? -9.344 4.062 -5.645 1 98.81 86 SER A N 1
ATOM 610 C CA . SER A 1 86 ? -10.352 3.523 -6.555 1 98.81 86 SER A CA 1
ATOM 611 C C . SER A 1 86 ? -9.734 2.525 -7.531 1 98.81 86 SER A C 1
ATOM 613 O O . SER A 1 86 ? -8.688 2.797 -8.125 1 98.81 86 SER A O 1
ATOM 615 N N . LEU A 1 87 ? -10.43 1.411 -7.641 1 98.62 87 LEU A N 1
ATOM 616 C CA . LEU A 1 87 ? -10.102 0.377 -8.617 1 98.62 87 LEU A CA 1
ATOM 617 C C . LEU A 1 87 ? -11.086 0.401 -9.781 1 98.62 87 LEU A C 1
ATOM 619 O O . LEU A 1 87 ? -12.297 0.524 -9.578 1 98.62 87 LEU A O 1
ATOM 623 N N . GLY A 1 88 ? -10.555 0.371 -10.984 1 97.94 88 GLY A N 1
ATOM 624 C CA . GLY A 1 88 ? -11.406 0.367 -12.164 1 97.94 88 GLY A CA 1
ATOM 625 C C . GLY A 1 88 ? -10.828 -0.425 -13.32 1 97.94 88 GLY A C 1
ATOM 626 O O . GLY A 1 88 ? -9.75 -1.018 -13.195 1 97.94 88 GLY A O 1
ATOM 627 N N . PRO A 1 89 ? -11.586 -0.449 -14.469 1 96.44 89 PRO A N 1
ATOM 628 C CA . PRO A 1 89 ? -11.133 -1.218 -15.633 1 96.44 89 PRO A CA 1
ATOM 629 C C . PRO A 1 89 ? -9.914 -0.6 -16.312 1 96.44 89 PRO A C 1
ATOM 631 O O . PRO A 1 89 ? -9.719 0.617 -16.25 1 96.44 89 PRO A O 1
ATOM 634 N N . ASP A 1 90 ? -9.117 -1.464 -16.781 1 95.94 90 ASP A N 1
ATOM 635 C CA . ASP A 1 90 ? -8.023 -1.143 -17.688 1 95.94 90 ASP A CA 1
ATOM 636 C C . ASP A 1 90 ? -8.125 -1.954 -18.969 1 95.94 90 ASP A C 1
ATOM 638 O O . ASP A 1 90 ? -9.008 -2.797 -19.125 1 95.94 90 ASP A O 1
ATOM 642 N N . THR A 1 91 ? -7.309 -1.629 -20.016 1 90.44 91 THR A N 1
ATOM 643 C CA . THR A 1 91 ? -7.266 -2.389 -21.25 1 90.44 91 THR A CA 1
ATOM 644 C C . THR A 1 91 ? -5.875 -2.979 -21.484 1 90.44 91 THR A C 1
ATOM 646 O O . THR A 1 91 ? -4.98 -2.295 -21.984 1 90.44 91 THR A O 1
ATOM 649 N N . PRO A 1 92 ? -5.789 -4.246 -21.016 1 91.62 92 PRO A N 1
ATOM 650 C CA . PRO A 1 92 ? -6.715 -5.18 -20.359 1 91.62 92 PRO A CA 1
ATOM 651 C C . PRO A 1 92 ? -6.668 -5.094 -18.844 1 91.62 92 PRO A C 1
ATOM 653 O O . PRO A 1 92 ? -5.785 -4.438 -18.281 1 91.62 92 PRO A O 1
ATOM 656 N N . GLY A 1 93 ? -7.617 -5.684 -18.234 1 95.25 93 GLY A N 1
ATOM 657 C CA . GLY A 1 93 ? -7.59 -5.891 -16.797 1 95.25 93 GLY A CA 1
ATOM 658 C C . GLY A 1 93 ? -8.023 -4.668 -16.016 1 95.25 93 GLY A C 1
ATOM 659 O O . GLY A 1 93 ? -8.953 -3.961 -16.406 1 95.25 93 GLY A O 1
ATOM 660 N N . PHE A 1 94 ? -7.426 -4.535 -14.812 1 97.94 94 PHE A N 1
ATOM 661 C CA . PHE A 1 94 ? -7.809 -3.49 -13.867 1 97.94 94 PHE A CA 1
ATOM 662 C C . PHE A 1 94 ? -6.609 -2.621 -13.508 1 97.94 94 PHE A C 1
ATOM 664 O O . PHE A 1 94 ? -5.461 -3.012 -13.734 1 97.94 94 PHE A O 1
ATOM 671 N N . LYS A 1 95 ? -6.859 -1.467 -13.031 1 98.5 95 LYS A N 1
ATOM 672 C CA . LYS A 1 95 ? -5.848 -0.571 -12.484 1 98.5 95 LYS A CA 1
ATOM 673 C C . LYS A 1 95 ? -6.434 0.312 -11.383 1 98.5 95 LYS A C 1
ATOM 675 O O . LYS A 1 95 ? -7.656 0.431 -11.266 1 98.5 95 LYS A O 1
ATOM 680 N N . LEU A 1 96 ? -5.582 0.813 -10.547 1 98.81 96 LEU A N 1
ATOM 681 C CA . LEU A 1 96 ? -6.027 1.915 -9.703 1 98.81 96 LEU A CA 1
ATOM 682 C C . LEU A 1 96 ? -6.293 3.166 -10.531 1 98.81 96 LEU A C 1
ATOM 684 O O . LEU A 1 96 ? -5.402 3.646 -11.242 1 98.81 96 LEU A O 1
ATOM 688 N N . THR A 1 97 ? -7.48 3.775 -10.406 1 98.69 97 THR A N 1
ATOM 689 C CA . THR A 1 97 ? -7.867 4.863 -11.305 1 98.69 97 THR A CA 1
ATOM 690 C C . THR A 1 97 ? -7.656 6.215 -10.633 1 98.69 97 THR A C 1
ATOM 692 O O . THR A 1 97 ? -7.68 7.254 -11.297 1 98.69 97 THR A O 1
ATOM 695 N N . GLY A 1 98 ? -7.48 6.164 -9.32 1 98.81 98 GLY A N 1
ATOM 696 C CA . GLY A 1 98 ? -7.219 7.402 -8.602 1 98.81 98 GLY A CA 1
ATOM 697 C C . GLY A 1 98 ? -7.086 7.207 -7.102 1 98.81 98 GLY A C 1
ATOM 698 O O . GLY A 1 98 ? -7.633 6.254 -6.543 1 98.81 98 GLY A O 1
ATOM 699 N N . ILE A 1 99 ? -6.359 8.109 -6.48 1 98.94 99 ILE A N 1
ATOM 700 C CA . ILE A 1 99 ? -6.277 8.227 -5.031 1 98.94 99 ILE A CA 1
ATOM 701 C C . ILE A 1 99 ? -6.629 9.656 -4.609 1 98.94 99 ILE A C 1
ATOM 703 O O . ILE A 1 99 ? -6.039 10.617 -5.102 1 98.94 99 ILE A O 1
ATOM 707 N N . LEU A 1 100 ? -7.578 9.812 -3.797 1 99 100 LEU A N 1
ATOM 708 C CA . LEU A 1 100 ? -7.91 11.102 -3.201 1 99 100 LEU A CA 1
ATOM 709 C C . LEU A 1 100 ? -7.465 11.156 -1.743 1 99 100 LEU A C 1
ATOM 711 O O . LEU A 1 100 ? -7.926 10.359 -0.918 1 99 100 LEU A O 1
ATOM 715 N N . LEU A 1 101 ? -6.543 12.062 -1.454 1 99 101 LEU A N 1
ATOM 716 C CA . LEU A 1 101 ? -6.176 12.383 -0.079 1 99 101 LEU A CA 1
ATOM 717 C C . LEU A 1 101 ? -6.996 13.562 0.443 1 99 101 LEU A C 1
ATOM 719 O O . LEU A 1 101 ? -7.125 14.586 -0.236 1 99 101 LEU A O 1
ATOM 723 N N . THR A 1 102 ? -7.582 13.375 1.603 1 99 102 THR A N 1
ATOM 724 C CA . THR A 1 102 ? -8.258 14.438 2.34 1 99 102 THR A CA 1
ATOM 725 C C . THR A 1 102 ? -7.613 14.641 3.705 1 99 102 THR A C 1
ATOM 727 O O . THR A 1 102 ? -7.43 13.688 4.465 1 99 102 THR A O 1
ATOM 730 N N . VAL A 1 103 ? -7.277 15.93 4.027 1 98.94 103 VAL A N 1
ATOM 731 C CA . VAL A 1 103 ? -6.66 16.172 5.328 1 98.94 103 VAL A CA 1
ATOM 732 C C . VAL A 1 103 ? -7.285 17.406 5.969 1 98.94 103 VAL A C 1
ATOM 734 O O . VAL A 1 103 ? -7.559 18.406 5.289 1 98.94 103 VAL A O 1
ATOM 737 N N . ARG A 1 104 ? -7.621 17.281 7.199 1 98.94 104 ARG A N 1
ATOM 738 C CA . ARG A 1 104 ? -7.988 18.359 8.117 1 98.94 104 ARG A CA 1
ATOM 739 C C . ARG A 1 104 ? -7.004 18.453 9.281 1 98.94 104 ARG A C 1
ATOM 741 O O . ARG A 1 104 ? -6.742 17.453 9.953 1 98.94 104 ARG A O 1
ATOM 748 N N . GLY A 1 105 ? -6.445 19.656 9.445 1 98.75 105 GLY A N 1
ATOM 749 C CA . GLY A 1 105 ? -5.375 19.766 10.422 1 98.75 105 GLY A CA 1
ATOM 750 C C . GLY A 1 105 ? -5.602 20.875 11.422 1 98.75 105 GLY A C 1
ATOM 751 O O . GLY A 1 105 ? -6.133 21.938 11.078 1 98.75 105 GLY A O 1
ATOM 752 N N . GLU A 1 106 ? -5.285 20.609 12.641 1 98.69 106 GLU A N 1
ATOM 753 C CA . GLU A 1 106 ? -5.039 21.641 13.656 1 98.69 106 GLU A CA 1
ATOM 754 C C . GLU A 1 106 ? -3.543 21.891 13.836 1 98.69 106 GLU A C 1
ATOM 756 O O . GLU A 1 106 ? -2.803 20.984 14.242 1 98.69 106 GLU A O 1
ATOM 761 N N . VAL A 1 107 ? -3.133 23.062 13.516 1 98.44 107 VAL A N 1
ATOM 762 C CA . VAL A 1 107 ? -1.718 23.406 13.484 1 98.44 107 VAL A CA 1
ATOM 763 C C . VAL A 1 107 ? -1.516 24.797 14.094 1 98.44 107 VAL A C 1
ATOM 765 O O . VAL A 1 107 ? -2.293 25.719 13.836 1 98.44 107 VAL A O 1
ATOM 768 N N . GLU A 1 108 ? -0.58 24.906 14.906 1 98 108 GLU A N 1
ATOM 769 C CA . GLU A 1 108 ? -0.171 26.219 15.406 1 98 108 GLU A CA 1
ATOM 770 C C . GLU A 1 108 ? 0.947 26.812 14.555 1 98 108 GLU A C 1
ATOM 772 O O . GLU A 1 108 ? 1.838 26.078 14.102 1 98 108 GLU A O 1
ATOM 777 N N . GLY A 1 109 ? 0.841 28.094 14.234 1 97.94 109 GLY A N 1
ATOM 778 C CA . GLY A 1 109 ? 1.974 28.781 13.648 1 97.94 109 GLY A CA 1
ATOM 779 C C . GLY A 1 109 ? 1.903 28.859 12.133 1 97.94 109 GLY A C 1
ATOM 780 O O . GLY A 1 109 ? 2.76 29.469 11.492 1 97.94 109 GLY A O 1
ATOM 781 N N . LEU A 1 110 ? 0.958 28.266 11.57 1 97.88 110 LEU A N 1
ATOM 782 C CA . LEU A 1 110 ? 0.72 28.406 10.133 1 97.88 110 LEU A CA 1
ATOM 783 C C . LEU A 1 110 ? -0.696 28.891 9.859 1 97.88 110 LEU A C 1
ATOM 785 O O . LEU A 1 110 ? -1.639 28.516 10.555 1 97.88 110 LEU A O 1
ATOM 789 N N . ASP A 1 111 ? -0.877 29.703 8.836 1 97.75 111 ASP A N 1
ATOM 790 C CA . ASP A 1 111 ? -2.215 30.031 8.352 1 97.75 111 ASP A CA 1
ATOM 791 C C . ASP A 1 111 ? -2.676 29.047 7.289 1 97.75 111 ASP A C 1
ATOM 793 O O . ASP A 1 111 ? -1.992 28.047 7.016 1 97.75 111 ASP A O 1
ATOM 797 N N . ALA A 1 112 ? -3.848 29.25 6.773 1 98 112 ALA A N 1
ATOM 798 C CA . ALA A 1 112 ? -4.453 28.312 5.824 1 98 112 ALA A CA 1
ATOM 799 C C . ALA A 1 112 ? -3.57 28.141 4.59 1 98 112 ALA A C 1
ATOM 801 O O . ALA A 1 112 ? -3.443 27.031 4.062 1 98 112 ALA A O 1
ATOM 802 N N . ASP A 1 113 ? -2.963 29.203 4.098 1 98.31 113 ASP A N 1
ATOM 803 C CA . ASP A 1 113 ? -2.111 29.141 2.914 1 98.31 113 ASP A CA 1
ATOM 804 C C . ASP A 1 113 ? -0.847 28.328 3.191 1 98.31 113 ASP A C 1
ATOM 806 O O . ASP A 1 113 ? -0.427 27.516 2.361 1 98.31 113 ASP A O 1
ATOM 810 N N . GLY A 1 114 ? -0.189 28.641 4.34 1 98.31 114 GLY A N 1
ATOM 811 C CA . GLY A 1 114 ? 0.976 27.859 4.73 1 98.31 114 GLY A CA 1
ATOM 812 C C . GLY A 1 114 ? 0.684 26.375 4.871 1 98.31 114 GLY A C 1
ATOM 813 O O . GLY A 1 114 ? 1.48 25.547 4.449 1 98.31 114 GLY A O 1
ATOM 814 N N . PHE A 1 115 ? -0.498 26.094 5.492 1 98.81 115 PHE A N 1
ATOM 815 C CA . PHE A 1 115 ? -0.908 24.703 5.648 1 98.81 115 PHE A CA 1
ATOM 816 C C . PHE A 1 115 ? -1.105 24.047 4.293 1 98.81 115 PHE A C 1
ATOM 818 O O . PHE A 1 115 ? -0.665 22.906 4.078 1 98.81 115 PHE A O 1
ATOM 825 N N . ALA A 1 116 ? -1.757 24.719 3.369 1 98.69 116 ALA A N 1
ATOM 826 C CA . ALA A 1 116 ? -2.023 24.188 2.037 1 98.69 116 ALA A CA 1
ATOM 827 C C . ALA A 1 116 ? -0.724 23.906 1.29 1 98.69 116 ALA A C 1
ATOM 829 O O . ALA A 1 116 ? -0.607 22.891 0.599 1 98.69 116 ALA A O 1
ATOM 830 N N . LYS A 1 117 ? 0.232 24.797 1.402 1 98.75 117 LYS A N 1
ATOM 831 C CA . LYS A 1 117 ? 1.528 24.594 0.757 1 98.75 117 LYS A CA 1
ATOM 832 C C . LYS A 1 117 ? 2.242 23.375 1.312 1 98.75 117 LYS A C 1
ATOM 834 O O . LYS A 1 117 ? 2.799 22.578 0.553 1 98.75 117 LYS A O 1
ATOM 839 N N . ALA A 1 118 ? 2.266 23.219 2.66 1 98.81 118 ALA A N 1
ATOM 840 C CA . ALA A 1 118 ? 2.879 22.047 3.295 1 98.81 118 ALA A CA 1
ATOM 841 C C . ALA A 1 118 ? 2.18 20.766 2.869 1 98.81 118 ALA A C 1
ATOM 843 O O . ALA A 1 118 ? 2.836 19.75 2.607 1 98.81 118 ALA A O 1
ATOM 844 N N . ALA A 1 119 ? 0.843 20.812 2.822 1 98.94 119 ALA A N 1
ATOM 845 C CA . ALA A 1 119 ? 0.061 19.641 2.441 1 98.94 119 ALA A CA 1
ATOM 846 C C . ALA A 1 119 ? 0.358 19.219 1.004 1 98.94 119 ALA A C 1
ATOM 848 O O . ALA A 1 119 ? 0.509 18.031 0.713 1 98.94 119 ALA A O 1
ATOM 849 N N . GLN A 1 120 ? 0.468 20.188 0.085 1 98.88 120 GLN A N 1
ATOM 850 C CA . GLN A 1 120 ? 0.803 19.906 -1.306 1 98.88 120 GLN A CA 1
ATOM 851 C C . GLN A 1 120 ? 2.205 19.312 -1.424 1 98.88 120 GLN A C 1
ATOM 853 O O . GLN A 1 120 ? 2.418 18.359 -2.17 1 98.88 120 GLN A O 1
ATOM 858 N N . ALA A 1 121 ? 3.117 19.891 -0.731 1 98.88 121 ALA A N 1
ATOM 859 C CA . ALA A 1 121 ? 4.484 19.359 -0.737 1 98.88 121 ALA A CA 1
ATOM 860 C C . ALA A 1 121 ? 4.531 17.938 -0.199 1 98.88 121 ALA A C 1
ATOM 862 O O . ALA A 1 121 ? 5.285 17.109 -0.704 1 98.88 121 ALA A O 1
ATOM 863 N N . ALA A 1 122 ? 3.74 17.641 0.869 1 98.88 122 ALA A N 1
ATOM 864 C CA . ALA A 1 122 ? 3.686 16.312 1.446 1 98.88 122 ALA A CA 1
ATOM 865 C C . ALA A 1 122 ? 3.141 15.297 0.439 1 98.88 122 ALA A C 1
ATOM 867 O O . ALA A 1 122 ? 3.648 14.18 0.336 1 98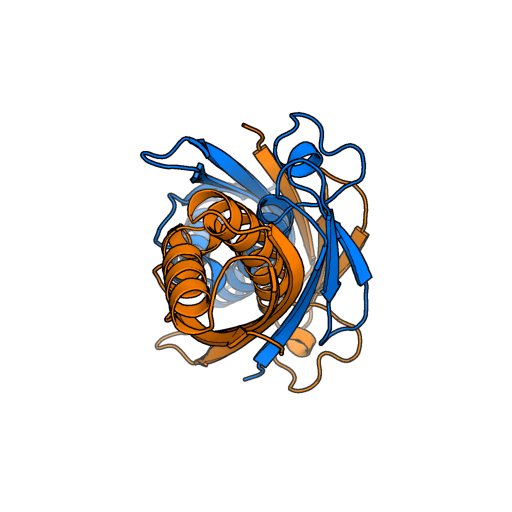.88 122 ALA A O 1
ATOM 868 N N . LYS A 1 123 ? 2.098 15.688 -0.297 1 98.88 123 LYS A N 1
ATOM 869 C CA . LYS A 1 123 ? 1.55 14.828 -1.343 1 98.88 123 LYS A CA 1
ATOM 870 C C . LYS A 1 123 ? 2.619 14.453 -2.367 1 98.88 123 LYS A C 1
ATOM 872 O O . LYS A 1 123 ? 2.67 13.312 -2.834 1 98.88 123 LYS A O 1
ATOM 877 N N . GLU A 1 124 ? 3.502 15.352 -2.674 1 98.44 124 GLU A N 1
ATOM 878 C CA . GLU A 1 124 ? 4.484 15.164 -3.736 1 98.44 124 GLU A CA 1
ATOM 879 C C . GLU A 1 124 ? 5.715 14.422 -3.227 1 98.44 124 GLU A C 1
ATOM 881 O O . GLU A 1 124 ? 6.395 13.734 -3.992 1 98.44 124 GLU A O 1
ATOM 886 N N . SER A 1 125 ? 5.887 14.523 -1.904 1 98.62 125 SER A N 1
ATOM 887 C CA . SER A 1 125 ? 7.23 14.148 -1.478 1 98.62 125 SER A CA 1
ATOM 888 C C . SER A 1 125 ? 7.195 12.961 -0.522 1 98.62 125 SER A C 1
ATOM 890 O O . SER A 1 125 ? 8.234 12.391 -0.191 1 98.62 125 SER A O 1
ATOM 892 N N . CYS A 1 126 ? 6.055 12.609 0.042 1 98.69 126 CYS A N 1
ATOM 893 C CA . CYS A 1 126 ? 6.145 11.445 0.913 1 98.69 126 CYS A CA 1
ATOM 894 C C . CYS A 1 126 ? 6.555 10.203 0.124 1 98.69 126 CYS A C 1
ATOM 896 O O . CYS A 1 126 ? 6.262 10.102 -1.068 1 98.69 126 CYS A O 1
ATOM 898 N N . PRO A 1 127 ? 7.223 9.234 0.73 1 98.81 127 PRO A N 1
ATOM 899 C CA . PRO A 1 127 ? 7.77 8.055 0.051 1 98.81 127 PRO A CA 1
ATOM 900 C C . PRO A 1 127 ? 6.707 7.27 -0.712 1 98.81 127 PRO A C 1
ATOM 902 O O . PRO A 1 127 ? 6.965 6.785 -1.818 1 98.81 127 PRO A O 1
ATOM 905 N N . VAL A 1 128 ? 5.504 7.129 -0.133 1 98.94 128 VAL A N 1
ATOM 906 C CA . VAL A 1 128 ? 4.457 6.344 -0.774 1 98.94 128 VAL A CA 1
ATOM 907 C C . VAL A 1 128 ? 3.961 7.066 -2.023 1 98.94 128 VAL A C 1
ATOM 909 O O . VAL A 1 128 ? 3.764 6.445 -3.072 1 98.94 128 VAL A O 1
ATOM 912 N N . SER A 1 129 ? 3.811 8.398 -1.964 1 98.88 129 SER A N 1
ATOM 913 C CA . SER A 1 129 ? 3.453 9.164 -3.156 1 98.88 129 SER A CA 1
ATOM 914 C C . SER A 1 129 ? 4.516 9.016 -4.242 1 98.88 129 SER A C 1
ATOM 916 O O . SER A 1 129 ? 4.188 8.836 -5.418 1 98.88 129 SER A O 1
ATOM 918 N N . LYS A 1 130 ? 5.758 9.117 -3.891 1 98.75 130 LYS A N 1
ATOM 919 C CA . LYS A 1 130 ? 6.844 8.992 -4.859 1 98.75 130 LYS A CA 1
ATOM 920 C C . LYS A 1 130 ? 6.805 7.637 -5.559 1 98.75 130 LYS A C 1
ATOM 922 O O . LYS A 1 130 ? 7.207 7.52 -6.715 1 98.75 130 LYS A O 1
ATOM 927 N N . ALA A 1 131 ? 6.336 6.625 -4.844 1 98.88 131 ALA A N 1
ATOM 928 C CA . ALA A 1 131 ? 6.273 5.273 -5.398 1 98.88 131 ALA A CA 1
ATOM 929 C C . ALA A 1 131 ? 5.062 5.113 -6.312 1 98.88 131 ALA A C 1
ATOM 931 O O . ALA A 1 131 ? 5.125 4.402 -7.32 1 98.88 131 ALA A O 1
ATOM 932 N N . LEU A 1 132 ? 3.928 5.77 -6 1 98.88 132 LEU A N 1
ATOM 933 C CA . LEU A 1 132 ? 2.633 5.578 -6.645 1 98.88 132 LEU A CA 1
ATOM 934 C C . LEU A 1 132 ? 2.479 6.512 -7.84 1 98.88 132 LEU A C 1
ATOM 936 O O . LEU A 1 132 ? 1.415 7.105 -8.031 1 98.88 132 LEU A O 1
ATOM 940 N N . THR A 1 133 ? 3.475 6.621 -8.711 1 98.75 133 THR A N 1
ATOM 941 C CA . THR A 1 133 ? 3.445 7.578 -9.812 1 98.75 133 THR A CA 1
ATOM 942 C C . THR A 1 133 ? 2.598 7.047 -10.969 1 98.75 133 THR A C 1
ATOM 944 O O . THR A 1 133 ? 2.307 7.781 -11.914 1 98.75 133 THR A O 1
ATOM 947 N N . GLY A 1 134 ? 2.162 5.781 -10.961 1 98.5 134 GLY A N 1
ATOM 948 C CA . GLY A 1 134 ? 1.336 5.215 -12.008 1 98.5 134 GLY A CA 1
ATOM 949 C C . GLY A 1 134 ? -0.145 5.48 -11.812 1 98.5 134 GLY A C 1
ATOM 950 O O . GLY A 1 134 ? -0.976 4.988 -12.586 1 98.5 134 GLY A O 1
ATOM 951 N N . VAL A 1 135 ? -0.495 6.238 -10.781 1 98.62 135 VAL A N 1
ATOM 952 C CA . VAL A 1 135 ? -1.891 6.555 -10.492 1 98.62 135 VAL A CA 1
ATOM 953 C C . VAL A 1 135 ? -2.02 8.023 -10.109 1 98.62 135 VAL A C 1
ATOM 955 O O . VAL A 1 135 ? -1.146 8.578 -9.438 1 98.62 135 VAL A O 1
ATOM 958 N N . GLU A 1 136 ? -3.078 8.672 -10.562 1 98.69 136 GLU A N 1
ATOM 959 C CA . GLU A 1 136 ? -3.309 10.07 -10.211 1 98.69 136 GLU A CA 1
ATOM 960 C C . GLU A 1 136 ? -3.625 10.219 -8.727 1 98.69 136 GLU A C 1
ATOM 962 O O . GLU A 1 136 ? -4.477 9.508 -8.195 1 98.69 136 GLU A O 1
ATOM 967 N N . ILE A 1 137 ? -2.93 11.125 -8.047 1 98.94 137 ILE A N 1
ATOM 968 C CA . ILE A 1 137 ? -3.186 11.469 -6.652 1 98.94 137 ILE A CA 1
ATOM 969 C C . ILE A 1 137 ? -3.709 12.898 -6.559 1 98.94 137 ILE A C 1
ATOM 971 O O . ILE A 1 137 ? -3.084 13.828 -7.074 1 98.94 137 ILE A O 1
ATOM 975 N N . THR A 1 138 ? -4.836 13.078 -5.961 1 98.94 138 THR A N 1
ATOM 976 C CA . THR A 1 138 ? -5.406 14.398 -5.73 1 98.94 138 THR A CA 1
ATOM 977 C C . THR A 1 138 ? -5.5 14.695 -4.234 1 98.94 138 THR A C 1
ATOM 979 O O . THR A 1 138 ? -5.371 13.789 -3.408 1 98.94 138 THR A O 1
ATOM 982 N N . LEU A 1 139 ? -5.668 16.047 -3.883 1 98.94 139 LEU A N 1
ATOM 983 C CA . LEU A 1 139 ? -5.59 16.453 -2.484 1 98.94 139 LEU A CA 1
ATOM 984 C C . LEU A 1 139 ? -6.695 17.453 -2.146 1 98.94 139 LEU A C 1
ATOM 986 O O . LEU A 1 139 ? -6.953 18.391 -2.912 1 98.94 139 LEU A O 1
ATOM 990 N N . ASP A 1 140 ? -7.383 17.203 -1.129 1 98.94 140 ASP A N 1
ATOM 991 C CA . ASP A 1 140 ? -8.273 18.141 -0.457 1 98.94 140 ASP A CA 1
ATOM 992 C C . ASP A 1 140 ? -7.773 18.469 0.948 1 98.94 140 ASP A C 1
ATOM 994 O O . ASP A 1 140 ? -7.969 17.688 1.88 1 98.94 140 ASP A O 1
ATOM 998 N N . ALA A 1 141 ? -7.164 19.625 1.107 1 98.81 141 ALA A N 1
ATOM 999 C CA . ALA A 1 141 ? -6.52 20 2.363 1 98.81 141 ALA A CA 1
ATOM 1000 C C . ALA A 1 141 ? -7.148 21.25 2.955 1 98.81 141 ALA A C 1
ATOM 1002 O O . ALA A 1 141 ? -7.441 22.203 2.23 1 98.81 141 ALA A O 1
ATOM 1003 N N . ALA A 1 142 ? -7.367 21.203 4.246 1 98.62 142 ALA A N 1
ATOM 1004 C CA . ALA A 1 142 ? -7.875 22.406 4.922 1 98.62 142 ALA A CA 1
ATOM 1005 C C . ALA A 1 142 ? -7.367 22.469 6.359 1 98.62 142 ALA A C 1
ATOM 1007 O O . ALA A 1 142 ? -7.293 21.453 7.051 1 98.62 142 ALA A O 1
ATOM 1008 N N . LEU A 1 143 ? -7.098 23.672 6.816 1 98 143 LEU A N 1
ATOM 1009 C CA . LEU A 1 143 ? -6.758 23.969 8.203 1 98 143 LEU A CA 1
ATOM 1010 C C . LEU A 1 143 ? -8.016 24.141 9.047 1 98 143 LEU A C 1
ATOM 1012 O O . LEU A 1 143 ? -8.961 24.812 8.625 1 98 143 LEU A O 1
ATOM 1016 N N . GLU A 1 144 ? -8.023 23.406 10.195 1 91.69 144 GLU A N 1
ATOM 1017 C CA . GLU A 1 144 ? -9.172 23.578 11.07 1 91.69 144 GLU A CA 1
ATOM 1018 C C . GLU A 1 144 ? -8.961 24.719 12.055 1 91.69 144 GLU A C 1
ATOM 1020 O O . GLU A 1 144 ? -7.848 24.922 12.547 1 91.69 144 GLU A O 1
ATOM 1025 N N . SER A 1 145 ? -9.906 25.719 12.102 1 74 145 SER A N 1
ATOM 1026 C CA . SER A 1 145 ? -9.891 2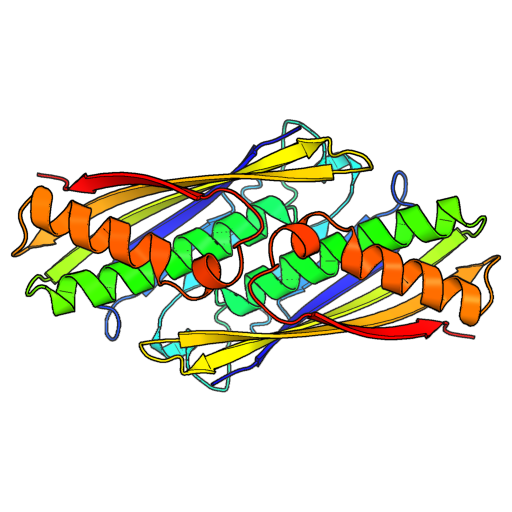6.906 12.945 1 74 145 SER A CA 1
ATOM 1027 C C . SER A 1 145 ? -10.219 26.578 14.398 1 74 145 SER A C 1
ATOM 1029 O O . SER A 1 145 ? -10.969 25.625 14.664 1 74 145 SER A O 1
ATOM 1031 N N . MET B 1 1 ? -16.141 -0.315 -10.18 1 84.06 1 MET B N 1
ATOM 1032 C CA . MET B 1 1 ? -15.438 -1.054 -9.141 1 84.06 1 MET B CA 1
ATOM 1033 C C . MET B 1 1 ? -15.266 -0.198 -7.887 1 84.06 1 MET B C 1
ATOM 1035 O O . MET B 1 1 ? -15.461 1.018 -7.93 1 84.06 1 MET B O 1
ATOM 1039 N N . PRO B 1 2 ? -14.914 -0.784 -6.836 1 94.38 2 PRO B N 1
ATOM 1040 C CA . PRO B 1 2 ? -15.109 -0.103 -5.555 1 94.38 2 PRO B CA 1
ATOM 1041 C C . PRO B 1 2 ? -14.008 0.907 -5.25 1 94.38 2 PRO B C 1
ATOM 1043 O O . PRO B 1 2 ? -12.945 0.875 -5.879 1 94.38 2 PRO B O 1
ATOM 1046 N N . THR B 1 3 ? -14.32 1.826 -4.48 1 98.56 3 THR B N 1
ATOM 1047 C CA . THR B 1 3 ? -13.359 2.652 -3.748 1 98.56 3 THR B CA 1
ATOM 1048 C C . THR B 1 3 ? -13.18 2.135 -2.324 1 98.56 3 THR B C 1
ATOM 1050 O O . THR B 1 3 ? -14.156 1.826 -1.641 1 98.56 3 THR B O 1
ATOM 1053 N N . ARG B 1 4 ? -11.961 1.946 -1.939 1 98.88 4 ARG B N 1
ATOM 1054 C CA . ARG B 1 4 ? -11.648 1.546 -0.571 1 98.88 4 ARG B CA 1
ATOM 1055 C C . ARG B 1 4 ? -10.945 2.672 0.183 1 98.88 4 ARG B C 1
ATOM 1057 O O . ARG B 1 4 ? -10.133 3.396 -0.39 1 98.88 4 ARG B O 1
ATOM 1064 N N . THR B 1 5 ? -11.266 2.727 1.495 1 98.88 5 THR B N 1
ATOM 1065 C CA . THR B 1 5 ? -10.852 3.869 2.301 1 98.88 5 THR B CA 1
ATOM 1066 C C . THR B 1 5 ? -10.078 3.41 3.533 1 98.88 5 THR B C 1
ATOM 1068 O O . THR B 1 5 ? -10.422 2.396 4.145 1 98.88 5 THR B O 1
ATOM 1071 N N . ALA B 1 6 ? -9.047 4.129 3.85 1 98.94 6 ALA B N 1
ATOM 1072 C CA . ALA B 1 6 ? -8.422 4.09 5.168 1 98.94 6 ALA B CA 1
ATOM 1073 C C . ALA B 1 6 ? -8.219 5.496 5.723 1 98.94 6 ALA B C 1
ATOM 1075 O O . ALA B 1 6 ? -8.164 6.469 4.965 1 98.94 6 ALA B O 1
ATOM 1076 N N . ARG B 1 7 ? -8.18 5.586 7.012 1 98.94 7 ARG B N 1
ATOM 1077 C CA . ARG B 1 7 ? -8.023 6.867 7.691 1 98.94 7 ARG B CA 1
ATOM 1078 C C . ARG B 1 7 ? -6.898 6.809 8.719 1 98.94 7 ARG B C 1
ATOM 1080 O O . ARG B 1 7 ? -6.746 5.809 9.422 1 98.94 7 ARG B O 1
ATOM 1087 N N . THR B 1 8 ? -6.133 7.879 8.773 1 98.94 8 THR B N 1
ATOM 1088 C CA . THR B 1 8 ? -5.09 8.031 9.789 1 98.94 8 THR B CA 1
ATOM 1089 C C . THR B 1 8 ? -5.344 9.266 10.641 1 98.94 8 THR B C 1
ATOM 1091 O O . THR B 1 8 ? -5.527 10.367 10.117 1 98.94 8 THR B O 1
ATOM 1094 N N . ALA B 1 9 ? -5.461 9.07 11.891 1 98.94 9 ALA B N 1
ATOM 1095 C CA . ALA B 1 9 ? -5.402 10.148 12.867 1 98.94 9 ALA B CA 1
ATOM 1096 C C . ALA B 1 9 ? -3.998 10.297 13.445 1 98.94 9 ALA B C 1
ATOM 1098 O O . ALA B 1 9 ? -3.459 9.352 14.023 1 98.94 9 ALA B O 1
ATOM 1099 N N . TRP B 1 10 ? -3.414 11.43 13.297 1 98.88 10 TRP B N 1
ATOM 1100 C CA . TRP B 1 10 ? -2.045 11.695 13.734 1 98.88 10 TRP B CA 1
ATOM 1101 C C . TRP B 1 10 ? -2 12.844 14.734 1 98.88 10 TRP B C 1
ATOM 1103 O O . TRP B 1 10 ? -2.693 13.844 14.562 1 98.88 10 TRP B O 1
ATOM 1113 N N . ASN B 1 11 ? -1.192 12.664 15.742 1 98.75 11 ASN B N 1
ATOM 1114 C CA . ASN B 1 11 ? -1.005 13.727 16.719 1 98.75 11 ASN B CA 1
ATOM 1115 C C . ASN B 1 11 ? 0.475 14 16.984 1 98.75 11 ASN B C 1
ATOM 1117 O O . ASN B 1 11 ? 1.254 13.07 17.188 1 98.75 11 ASN B O 1
ATOM 1121 N N . GLY B 1 12 ? 0.841 15.297 16.859 1 98.38 12 GLY B N 1
ATOM 1122 C CA . GLY B 1 12 ? 2.166 15.703 17.297 1 98.38 12 GLY B CA 1
ATOM 1123 C C . GLY B 1 12 ? 3.18 15.742 16.172 1 98.38 12 GLY B C 1
ATOM 1124 O O . GLY B 1 12 ? 2.816 15.609 15 1 98.38 12 GLY B O 1
ATOM 1125 N N . THR B 1 13 ? 4.418 16.078 16.562 1 98.31 13 THR B N 1
ATOM 1126 C CA . THR B 1 13 ? 5.516 16.203 15.602 1 98.31 13 THR B CA 1
ATOM 1127 C C . THR B 1 13 ? 5.969 14.836 15.109 1 98.31 13 THR B C 1
ATOM 1129 O O . THR B 1 13 ? 5.605 13.805 15.688 1 98.31 13 THR B O 1
ATOM 1132 N N . LEU B 1 14 ? 6.734 14.875 14.078 1 98.38 14 LEU B N 1
ATOM 1133 C CA . LEU B 1 14 ? 7.133 13.625 13.438 1 98.38 14 LEU B CA 1
ATOM 1134 C C . LEU B 1 14 ? 7.859 12.719 14.422 1 98.38 14 LEU B C 1
ATOM 1136 O O . LEU B 1 14 ? 7.527 11.531 14.539 1 98.38 14 LEU B O 1
ATOM 1140 N N . GLU B 1 15 ? 8.789 13.234 15.219 1 97.88 15 GLU B N 1
ATOM 1141 C CA . GLU B 1 15 ? 9.648 12.414 16.062 1 97.88 15 GLU B CA 1
ATOM 1142 C C . GLU B 1 15 ? 8.953 12.047 17.375 1 97.88 15 GLU B C 1
ATOM 1144 O O . GLU B 1 15 ? 9.148 10.945 17.891 1 97.88 15 GLU B O 1
ATOM 1149 N N . GLN B 1 16 ? 8.062 12.906 17.828 1 97.88 16 GLN B N 1
ATOM 1150 C CA . GLN B 1 16 ? 7.484 12.703 19.156 1 97.88 16 GLN B CA 1
ATOM 1151 C C . GLN B 1 16 ? 6.039 12.219 19.062 1 97.88 16 GLN B C 1
ATOM 1153 O O . GLN B 1 16 ? 5.48 11.711 20.031 1 97.88 16 GLN B O 1
ATOM 1158 N N . GLY B 1 17 ? 5.457 12.469 17.922 1 98.31 17 GLY B N 1
ATOM 1159 C CA . GLY B 1 17 ? 4.051 12.133 17.766 1 98.31 17 GLY B CA 1
ATOM 1160 C C . GLY B 1 17 ? 3.824 10.695 17.328 1 98.31 17 GLY B C 1
ATOM 1161 O O . GLY B 1 17 ? 4.699 9.852 17.5 1 98.31 17 GLY B O 1
ATOM 1162 N N . GLY B 1 18 ? 2.59 10.391 16.969 1 98.69 18 GLY B N 1
ATOM 1163 C CA . GLY B 1 18 ? 2.105 9.102 16.516 1 98.69 18 GLY B CA 1
ATOM 1164 C C . GLY B 1 18 ? 0.677 9.141 16 1 98.69 18 GLY B C 1
ATOM 1165 O O . GLY B 1 18 ? 0.028 10.188 16.047 1 98.69 18 GLY B O 1
ATOM 1166 N N . GLY B 1 19 ? 0.274 8.055 15.453 1 98.81 19 GLY B N 1
ATOM 1167 C CA . GLY B 1 19 ? -1.083 8.016 14.93 1 98.81 19 GLY B CA 1
ATOM 1168 C C . GLY B 1 19 ? -1.663 6.613 14.898 1 98.81 19 GLY B C 1
ATOM 1169 O O . GLY B 1 19 ? -1.026 5.656 15.344 1 98.81 19 GLY B O 1
ATOM 1170 N N . GLN B 1 20 ? -2.859 6.578 14.508 1 98.88 20 GLN B N 1
ATOM 1171 C CA . GLN B 1 20 ? -3.572 5.328 14.25 1 98.88 20 GLN B CA 1
ATOM 1172 C C . GLN B 1 20 ? -4.152 5.305 12.844 1 98.88 20 GLN B C 1
ATOM 1174 O O . GLN B 1 20 ? -4.734 6.293 12.391 1 98.88 20 GLN B O 1
ATOM 1179 N N . VAL B 1 21 ? -3.896 4.242 12.18 1 98.94 21 VAL B N 1
ATOM 1180 C CA . VAL B 1 21 ? -4.469 4.051 10.852 1 98.94 21 VAL B CA 1
ATOM 1181 C C . VAL B 1 21 ? -5.559 2.98 10.906 1 98.94 21 VAL B C 1
ATOM 1183 O O . VAL B 1 21 ? -5.332 1.882 11.414 1 98.94 21 VAL B O 1
ATOM 1186 N N . GLU B 1 22 ? -6.699 3.32 10.438 1 98.94 22 GLU B N 1
ATOM 1187 C CA . GLU B 1 22 ? -7.871 2.449 10.422 1 98.94 22 GLU B CA 1
ATOM 1188 C C . GLU B 1 22 ? -8.188 1.965 9.016 1 98.94 22 GLU B C 1
ATOM 1190 O O . GLU B 1 22 ? -8.266 2.766 8.078 1 98.94 22 GLU B O 1
ATOM 1195 N N . LEU B 1 23 ? -8.336 0.624 8.891 1 98.88 23 LEU B N 1
ATOM 1196 C CA . LEU B 1 23 ? -8.922 0.089 7.668 1 98.88 23 LEU B CA 1
ATOM 1197 C C . LEU B 1 23 ? -10.43 0.326 7.641 1 98.88 23 LEU B C 1
ATOM 1199 O O . LEU B 1 23 ? -11.203 -0.555 8.008 1 98.88 23 LEU B O 1
ATOM 1203 N N . THR B 1 24 ? -10.828 1.458 7.145 1 98.88 24 THR B N 1
ATOM 1204 C CA . THR B 1 24 ? -12.164 2.006 7.34 1 98.88 24 THR B CA 1
ATOM 1205 C C . THR B 1 24 ? -13.203 1.204 6.555 1 98.88 24 THR B C 1
ATOM 1207 O O . THR B 1 24 ? -14.273 0.893 7.074 1 98.88 24 THR B O 1
ATOM 1210 N N . SER B 1 25 ? -12.93 0.884 5.301 1 98.62 25 SER B N 1
ATOM 1211 C CA . SER B 1 25 ? -13.891 0.169 4.469 1 98.62 25 SER B CA 1
ATOM 1212 C C . SER B 1 25 ? -14.203 -1.207 5.047 1 98.62 25 SER B C 1
ATOM 1214 O O . SER B 1 25 ? -15.367 -1.595 5.141 1 98.62 25 SER B O 1
ATOM 1216 N N . SER B 1 26 ? -13.164 -2.006 5.406 1 98.44 26 SER B N 1
ATOM 1217 C CA . SER B 1 26 ? -13.375 -3.373 5.875 1 98.44 26 SER B CA 1
ATOM 1218 C C . SER B 1 26 ? -13.711 -3.402 7.359 1 98.44 26 SER B C 1
ATOM 1220 O O . SER B 1 26 ? -14.391 -4.32 7.828 1 98.44 26 SER B O 1
ATOM 1222 N N . GLY B 1 27 ? -13.148 -2.4 8.141 1 98.69 27 GLY B N 1
ATOM 1223 C CA . GLY B 1 27 ? -13.367 -2.352 9.578 1 98.69 27 GLY B CA 1
ATOM 1224 C C . GLY B 1 27 ? -12.594 -3.412 10.336 1 98.69 27 GLY B C 1
ATOM 1225 O O . GLY B 1 27 ? -12.844 -3.65 11.516 1 98.69 27 GLY B O 1
ATOM 1226 N N . VAL B 1 28 ? -11.531 -4.031 9.742 1 98.69 28 VAL B N 1
ATOM 1227 C CA . VAL B 1 28 ? -11 -5.273 10.305 1 98.69 28 VAL B CA 1
ATOM 1228 C C . VAL B 1 28 ? -9.844 -4.961 11.25 1 98.69 28 VAL B C 1
ATOM 1230 O O . VAL B 1 28 ? -9.422 -5.824 12.023 1 98.69 28 VAL B O 1
ATOM 1233 N N . ALA B 1 29 ? -9.367 -3.729 11.164 1 98.81 29 ALA B N 1
ATOM 1234 C CA . ALA B 1 29 ? -8.219 -3.479 12.031 1 98.81 29 ALA B CA 1
ATOM 1235 C C . ALA B 1 29 ? -7.941 -1.984 12.156 1 98.81 29 ALA B C 1
ATOM 1237 O O . ALA B 1 29 ? -8.305 -1.202 11.281 1 98.81 29 ALA B O 1
ATOM 1238 N N . THR B 1 30 ? -7.383 -1.573 13.211 1 98.88 30 THR B N 1
ATOM 1239 C CA . THR B 1 30 ? -6.727 -0.298 13.484 1 98.88 30 THR B CA 1
ATOM 1240 C C . THR B 1 30 ? -5.312 -0.516 14.008 1 98.88 30 THR B C 1
ATOM 1242 O O . THR B 1 30 ? -5.082 -1.382 14.852 1 98.88 30 THR B O 1
ATOM 1245 N N . PHE B 1 31 ? -4.359 0.27 13.477 1 98.94 31 PHE B N 1
ATOM 1246 C CA . PHE B 1 31 ? -2.961 0.067 13.844 1 98.94 31 PHE B CA 1
ATOM 1247 C C . PHE B 1 31 ? -2.354 1.351 14.391 1 98.94 31 PHE B C 1
ATOM 1249 O O . PHE B 1 31 ? -2.643 2.443 13.898 1 98.94 31 PHE B O 1
ATOM 1256 N N . ASP B 1 32 ? -1.454 1.169 15.336 1 98.75 32 ASP B N 1
ATOM 1257 C CA . ASP B 1 32 ? -0.57 2.266 15.727 1 98.75 32 ASP B CA 1
ATOM 1258 C C . ASP B 1 32 ? 0.545 2.457 14.695 1 98.75 32 ASP B C 1
ATOM 1260 O O . ASP B 1 32 ? 1.073 1.482 14.156 1 98.75 32 ASP B O 1
ATOM 1264 N N . VAL B 1 33 ? 0.895 3.73 14.453 1 98.75 33 VAL B N 1
ATOM 1265 C CA . VAL B 1 33 ? 2.039 4.047 13.609 1 98.75 33 VAL B CA 1
ATOM 1266 C C . VAL B 1 33 ? 2.83 5.203 14.219 1 98.75 33 VAL B C 1
ATOM 1268 O O . VAL B 1 33 ? 2.262 6.062 14.898 1 98.75 33 VAL B O 1
ATOM 1271 N N . S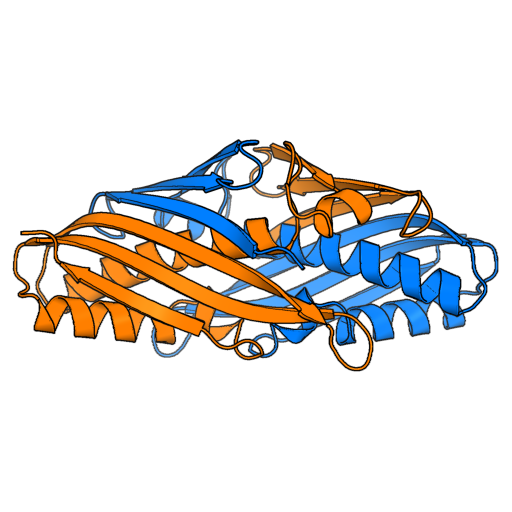ER B 1 34 ? 4.09 5.191 14.008 1 98.69 34 SER B N 1
ATOM 1272 C CA . SER B 1 34 ? 5.004 6.258 14.398 1 98.69 34 SER B CA 1
ATOM 1273 C C . SER B 1 34 ? 6.262 6.254 13.539 1 98.69 34 SER B C 1
ATOM 1275 O O . SER B 1 34 ? 6.613 5.23 12.953 1 98.69 34 SER B O 1
ATOM 1277 N N . PHE B 1 35 ? 6.898 7.418 13.484 1 98.44 35 PHE B N 1
ATOM 1278 C CA . PHE B 1 35 ? 8.078 7.516 12.633 1 98.44 35 PHE B CA 1
ATOM 1279 C C . PHE B 1 35 ? 9.25 6.746 13.234 1 98.44 35 PHE B C 1
ATOM 1281 O O . PHE B 1 35 ? 9.938 6.004 12.531 1 98.44 35 PHE B O 1
ATOM 1288 N N . PRO B 1 36 ? 9.484 6.859 14.539 1 97.88 36 PRO B N 1
ATOM 1289 C CA . PRO B 1 36 ? 10.609 6.113 15.109 1 97.88 36 PRO B CA 1
ATOM 1290 C C . PRO B 1 36 ? 10.492 4.609 14.898 1 97.88 36 PRO B C 1
ATOM 1292 O O . PRO B 1 36 ? 11.477 3.941 14.586 1 97.88 36 PRO B O 1
ATOM 1295 N N . LYS B 1 37 ? 9.289 4.082 15.031 1 97.06 37 LYS B N 1
ATOM 1296 C CA . LYS B 1 37 ? 9.094 2.654 14.797 1 97.06 37 LYS B CA 1
ATOM 1297 C C . LYS B 1 37 ? 9.211 2.326 13.305 1 97.06 37 LYS B C 1
ATOM 1299 O O . LYS B 1 37 ? 9.75 1.281 12.938 1 97.06 37 LYS B O 1
ATOM 1304 N N . ARG B 1 38 ? 8.719 3.148 12.477 1 98.19 38 ARG B N 1
ATOM 1305 C CA . ARG B 1 38 ? 8.82 2.996 11.023 1 98.19 38 ARG B CA 1
ATOM 1306 C C . ARG B 1 38 ? 10.273 2.922 10.586 1 98.19 38 ARG B C 1
ATOM 1308 O O . ARG B 1 38 ? 10.617 2.146 9.688 1 98.19 38 ARG B O 1
ATOM 1315 N N . ALA B 1 39 ? 11.094 3.76 11.164 1 96.5 39 ALA B N 1
ATOM 1316 C CA . ALA B 1 39 ? 12.484 3.932 10.734 1 96.5 39 ALA B CA 1
ATOM 1317 C C . ALA B 1 39 ? 13.391 2.896 11.391 1 96.5 39 ALA B C 1
ATOM 1319 O O . ALA B 1 39 ? 14.531 2.703 10.969 1 96.5 39 ALA B O 1
ATOM 1320 N N . ALA B 1 40 ? 12.922 2.275 12.461 1 97.06 40 ALA B N 1
ATOM 1321 C CA . ALA B 1 40 ? 13.734 1.313 13.203 1 97.06 40 ALA B CA 1
ATOM 1322 C C . ALA B 1 40 ? 13.977 0.052 12.383 1 97.06 40 ALA B C 1
ATOM 1324 O O . ALA B 1 40 ? 13.172 -0.309 11.531 1 97.06 40 ALA B O 1
ATOM 1325 N N . ASP B 1 41 ? 15.055 -0.64 12.633 1 96.44 41 ASP B N 1
ATOM 1326 C CA . ASP B 1 41 ? 15.383 -1.879 11.938 1 96.44 41 ASP B CA 1
ATOM 1327 C C . ASP B 1 41 ? 14.352 -2.965 12.234 1 96.44 41 ASP B C 1
ATOM 1329 O O . ASP B 1 41 ? 13.969 -3.723 11.336 1 96.44 41 ASP B O 1
ATOM 1333 N N . ASN B 1 42 ? 13.977 -2.98 13.484 1 96.31 42 ASN B N 1
ATOM 1334 C CA . ASN B 1 42 ? 12.969 -3.943 13.922 1 96.31 42 ASN B CA 1
ATOM 1335 C C . ASN B 1 42 ? 11.594 -3.299 14.039 1 96.31 42 ASN B C 1
ATOM 1337 O O . ASN B 1 42 ? 11.438 -2.264 14.695 1 96.31 42 ASN B O 1
ATOM 1341 N N . ALA B 1 43 ? 10.594 -3.896 13.43 1 95.81 43 ALA B N 1
ATOM 1342 C CA . ALA B 1 43 ? 9.242 -3.355 13.461 1 95.81 43 ALA B CA 1
ATOM 1343 C C . ALA B 1 43 ? 8.672 -3.383 14.883 1 95.81 43 ALA B C 1
ATOM 1345 O O . ALA B 1 43 ? 7.859 -2.533 15.25 1 95.81 43 ALA B O 1
ATOM 1346 N N . ASP B 1 44 ? 9.102 -4.434 15.656 1 95.62 44 ASP B N 1
ATOM 1347 C CA . ASP B 1 44 ? 8.766 -4.547 17.078 1 95.62 44 ASP B CA 1
ATOM 1348 C C . ASP B 1 44 ? 7.262 -4.379 17.297 1 95.62 44 ASP B C 1
ATOM 1350 O O . ASP B 1 44 ? 6.836 -3.527 18.078 1 95.62 44 ASP B O 1
ATOM 1354 N N . GLY B 1 45 ? 6.477 -5.074 16.516 1 98 45 GLY B N 1
ATOM 1355 C CA . GLY B 1 45 ? 5.039 -5.137 16.734 1 98 45 GLY B CA 1
ATOM 1356 C C . GLY B 1 45 ? 4.297 -3.941 16.172 1 98 45 GLY B C 1
ATOM 1357 O O . GLY B 1 45 ? 3.127 -3.725 16.484 1 98 45 GLY B O 1
ATOM 1358 N N . THR B 1 46 ? 4.898 -3.074 15.367 1 98.5 46 THR B N 1
ATOM 1359 C CA . THR B 1 46 ? 4.258 -1.895 14.797 1 98.5 46 THR B CA 1
ATOM 1360 C C . THR B 1 46 ? 4.367 -1.897 13.273 1 98.5 46 THR B C 1
ATOM 1362 O O . THR B 1 46 ? 5.453 -2.09 12.727 1 98.5 46 THR B O 1
ATOM 1365 N N . THR B 1 47 ? 3.275 -1.734 12.648 1 98.75 47 THR B N 1
ATOM 1366 C CA . THR B 1 47 ? 3.283 -1.707 11.188 1 98.75 47 THR B CA 1
ATOM 1367 C C . THR B 1 47 ? 3.766 -0.353 10.672 1 98.75 47 THR B C 1
ATOM 1369 O O . THR B 1 47 ? 4.082 0.539 11.461 1 98.75 47 THR B O 1
ATOM 1372 N N . SER B 1 48 ? 3.936 -0.244 9.398 1 98.75 48 SER B N 1
ATOM 1373 C CA . SER B 1 48 ? 4.41 0.932 8.672 1 98.75 48 SER B CA 1
ATOM 1374 C C . SER B 1 48 ? 3.809 0.999 7.273 1 98.75 48 SER B C 1
ATOM 1376 O O . SER B 1 48 ? 3.273 0.006 6.773 1 98.75 48 SER B O 1
ATOM 1378 N N . PRO B 1 49 ? 3.852 2.201 6.656 1 98.94 49 PRO B N 1
ATOM 1379 C CA . PRO B 1 49 ? 3.398 2.295 5.266 1 98.94 49 PRO B CA 1
ATOM 1380 C C . PRO B 1 49 ? 4.051 1.253 4.359 1 98.94 49 PRO B C 1
ATOM 1382 O O . PRO B 1 49 ? 3.389 0.68 3.492 1 98.94 49 PRO B O 1
ATOM 1385 N N . GLU B 1 50 ? 5.348 0.96 4.523 1 98.94 50 GLU B N 1
ATOM 1386 C CA . GLU B 1 50 ? 6.082 0.019 3.682 1 98.94 50 GLU B CA 1
ATOM 1387 C C . GLU B 1 50 ? 5.547 -1.4 3.848 1 98.94 50 GLU B C 1
ATOM 1389 O O . GLU B 1 50 ? 5.402 -2.133 2.865 1 98.94 50 GLU B O 1
ATOM 1394 N N . GLU B 1 51 ? 5.242 -1.861 5.09 1 98.94 51 GLU B N 1
ATOM 1395 C CA . GLU B 1 51 ? 4.688 -3.197 5.293 1 98.94 51 GLU B CA 1
ATOM 1396 C C . GLU B 1 51 ? 3.287 -3.312 4.699 1 98.94 51 GLU B C 1
ATOM 1398 O O . GLU B 1 51 ? 2.92 -4.359 4.164 1 98.94 51 GLU B O 1
ATOM 1403 N N . LEU B 1 52 ? 2.506 -2.201 4.828 1 99 52 LEU B N 1
ATOM 1404 C CA . LEU B 1 52 ? 1.156 -2.188 4.273 1 99 52 LEU B CA 1
ATOM 1405 C C . LEU B 1 52 ? 1.193 -2.25 2.752 1 99 52 LEU B C 1
ATOM 1407 O O . LEU B 1 52 ? 0.357 -2.912 2.133 1 99 52 LEU B O 1
ATOM 1411 N N . ILE B 1 53 ? 2.18 -1.547 2.119 1 99 53 ILE B N 1
ATOM 1412 C CA . ILE B 1 53 ? 2.389 -1.677 0.682 1 99 53 ILE B CA 1
ATOM 1413 C C . ILE B 1 53 ? 2.789 -3.111 0.345 1 99 53 ILE B C 1
ATOM 1415 O O . ILE B 1 53 ? 2.322 -3.676 -0.646 1 99 53 ILE B O 1
ATOM 1419 N N . ALA B 1 54 ? 3.68 -3.732 1.179 1 99 54 ALA B N 1
ATOM 1420 C CA . ALA B 1 54 ? 4.066 -5.125 0.96 1 99 54 ALA B CA 1
ATOM 1421 C C . ALA B 1 54 ? 2.848 -6.043 0.967 1 99 54 ALA B C 1
ATOM 1423 O O . ALA B 1 54 ? 2.729 -6.934 0.122 1 99 54 ALA B O 1
ATOM 1424 N N . ALA B 1 55 ? 1.962 -5.84 1.898 1 99 55 ALA B N 1
ATOM 1425 C CA . ALA B 1 55 ? 0.747 -6.645 2.002 1 99 55 ALA B CA 1
ATOM 1426 C C . ALA B 1 55 ? -0.145 -6.449 0.78 1 99 55 ALA B C 1
ATOM 1428 O O . ALA B 1 55 ? -0.651 -7.422 0.213 1 99 55 ALA B O 1
ATOM 1429 N N . ALA B 1 56 ? -0.315 -5.168 0.37 1 98.94 56 ALA B N 1
ATOM 1430 C CA . ALA B 1 56 ? -1.12 -4.867 -0.812 1 98.94 56 ALA B CA 1
ATOM 1431 C C . ALA B 1 56 ? -0.539 -5.539 -2.055 1 98.94 56 ALA B C 1
ATOM 1433 O O . ALA B 1 56 ? -1.266 -6.176 -2.822 1 98.94 56 ALA B O 1
ATOM 1434 N N . HIS B 1 57 ? 0.74 -5.469 -2.232 1 98.94 57 HIS B N 1
ATOM 1435 C CA . HIS B 1 57 ? 1.413 -5.941 -3.438 1 98.94 57 HIS B CA 1
ATOM 1436 C C . HIS B 1 57 ? 1.422 -7.465 -3.502 1 98.94 57 HIS B C 1
ATOM 1438 O O . HIS B 1 57 ? 1.143 -8.047 -4.551 1 98.94 57 HIS B O 1
ATOM 1444 N N . SER B 1 58 ? 1.771 -8.102 -2.387 1 99 58 SER B N 1
ATOM 1445 C CA . SER B 1 58 ? 1.804 -9.562 -2.387 1 99 58 SER B CA 1
ATOM 1446 C C . SER B 1 58 ? 0.429 -10.141 -2.695 1 99 58 SER B C 1
ATOM 1448 O O . SER B 1 58 ? 0.314 -11.109 -3.457 1 99 58 SER B O 1
ATOM 1450 N N . SER B 1 59 ? -0.607 -9.578 -2.154 1 98.94 59 SER B N 1
ATOM 1451 C CA . SER B 1 59 ? -1.949 -10.109 -2.359 1 98.94 59 SER B CA 1
ATOM 1452 C C . SER B 1 59 ? -2.453 -9.812 -3.768 1 98.94 59 SER B C 1
ATOM 1454 O O . SER B 1 59 ? -3.07 -10.672 -4.406 1 98.94 59 SER B O 1
ATOM 1456 N N . CYS B 1 60 ? -2.188 -8.625 -4.254 1 98.94 60 CYS B N 1
ATOM 1457 C CA . CYS B 1 60 ? -2.572 -8.281 -5.617 1 98.94 60 CYS B CA 1
ATOM 1458 C C . CYS B 1 60 ? -1.861 -9.172 -6.629 1 98.94 60 CYS B C 1
ATOM 1460 O O . CYS B 1 60 ? -2.488 -9.695 -7.551 1 98.94 60 CYS B O 1
ATOM 1462 N N . PHE B 1 61 ? -0.582 -9.281 -6.43 1 99 61 PHE B N 1
ATOM 1463 C CA . PHE B 1 61 ? 0.23 -10.133 -7.289 1 99 61 PHE B CA 1
ATOM 1464 C C . PHE B 1 61 ? -0.292 -11.562 -7.285 1 99 61 PHE B C 1
ATOM 1466 O O . PHE B 1 61 ? -0.402 -12.195 -8.336 1 99 61 PHE B O 1
ATOM 1473 N N . ALA B 1 62 ? -0.588 -12.133 -6.137 1 98.94 62 ALA B N 1
ATOM 1474 C CA . ALA B 1 62 ? -1.097 -13.5 -6.027 1 98.94 62 ALA B CA 1
ATOM 1475 C C . ALA B 1 62 ? -2.375 -13.68 -6.84 1 98.94 62 ALA B C 1
ATOM 1477 O O . ALA B 1 62 ? -2.512 -14.648 -7.59 1 98.94 62 ALA B O 1
ATOM 1478 N N . MET B 1 63 ? -3.248 -12.75 -6.715 1 98.88 63 MET B N 1
ATOM 1479 C CA . MET B 1 63 ? -4.516 -12.828 -7.434 1 98.88 63 MET B CA 1
ATOM 1480 C C . MET B 1 63 ? -4.293 -12.766 -8.938 1 98.88 63 MET B C 1
ATOM 1482 O O . MET B 1 63 ? -4.859 -13.562 -9.688 1 98.88 63 MET B O 1
ATOM 1486 N N . GLN B 1 64 ? -3.479 -11.781 -9.359 1 98.88 64 GLN B N 1
ATOM 1487 C CA . GLN B 1 64 ? -3.219 -11.625 -10.789 1 98.88 64 GLN B CA 1
ATOM 1488 C C . GLN B 1 64 ? -2.531 -12.867 -11.359 1 98.88 64 GLN B C 1
ATOM 1490 O O . GLN B 1 64 ? -2.854 -13.305 -12.469 1 98.88 64 GLN B O 1
ATOM 1495 N N . LEU B 1 65 ? -1.563 -13.367 -10.562 1 98.88 65 LEU B N 1
ATOM 1496 C CA . LEU B 1 65 ? -0.878 -14.578 -11.016 1 98.88 65 LEU B CA 1
ATOM 1497 C C . LEU B 1 65 ? -1.855 -15.734 -11.141 1 98.88 65 LEU B C 1
ATOM 1499 O O . LEU B 1 65 ? -1.796 -16.5 -12.109 1 98.88 65 LEU B O 1
ATOM 1503 N N . SER B 1 66 ? -2.734 -15.906 -10.188 1 98.88 66 SER B N 1
ATOM 1504 C CA . SER B 1 66 ? -3.758 -16.938 -10.273 1 98.88 66 SER B CA 1
ATOM 1505 C C . SER B 1 66 ? -4.562 -16.828 -11.562 1 98.88 66 SER B C 1
ATOM 1507 O O . SER B 1 66 ? -4.781 -17.812 -12.258 1 98.88 66 SER B O 1
ATOM 1509 N N . ALA B 1 67 ? -4.965 -15.641 -11.945 1 98.75 67 ALA B N 1
ATOM 1510 C CA . ALA B 1 67 ? -5.73 -15.398 -13.164 1 98.75 67 ALA B CA 1
ATOM 1511 C C . ALA B 1 67 ? -4.93 -15.781 -14.406 1 98.75 67 ALA B C 1
ATOM 1513 O O . ALA B 1 67 ? -5.453 -16.438 -15.312 1 98.75 67 ALA B O 1
ATOM 1514 N N . LEU B 1 68 ? -3.701 -15.359 -14.43 1 98.75 68 LEU B N 1
ATOM 1515 C CA . LEU B 1 68 ? -2.887 -15.531 -15.633 1 98.75 68 LEU B CA 1
ATOM 1516 C C . LEU B 1 68 ? -2.477 -16.984 -15.805 1 98.75 68 LEU B C 1
ATOM 1518 O O . LEU B 1 68 ? -2.312 -17.469 -16.938 1 98.75 68 LEU B O 1
ATOM 1522 N N . ILE B 1 69 ? -2.293 -17.719 -14.672 1 98.75 69 ILE B N 1
ATOM 1523 C CA . ILE B 1 69 ? -2.066 -19.156 -14.758 1 98.75 69 ILE B CA 1
ATOM 1524 C C . ILE B 1 69 ? -3.252 -19.828 -15.445 1 98.75 69 ILE B C 1
ATOM 1526 O O . ILE B 1 69 ? -3.072 -20.641 -16.344 1 98.75 69 ILE B O 1
ATOM 1530 N N . ALA B 1 70 ? -4.418 -19.469 -15.047 1 98.44 70 ALA B N 1
ATOM 1531 C CA . ALA B 1 70 ? -5.629 -20.016 -15.648 1 98.44 70 ALA B CA 1
ATOM 1532 C C . ALA B 1 70 ? -5.711 -19.656 -17.141 1 98.44 70 ALA B C 1
ATOM 1534 O O . ALA B 1 70 ? -6.059 -20.5 -17.969 1 98.44 70 ALA B O 1
ATOM 1535 N N . GLU B 1 71 ? -5.426 -18.438 -17.469 1 98.12 71 GLU B N 1
ATOM 1536 C CA . GLU B 1 71 ? -5.445 -17.984 -18.859 1 98.12 71 GLU B CA 1
ATOM 1537 C C . GLU B 1 71 ? -4.465 -18.766 -19.719 1 98.12 71 GLU B C 1
ATOM 1539 O O . GLU B 1 71 ? -4.707 -18.984 -20.906 1 98.12 71 GLU B O 1
ATOM 1544 N N . ALA B 1 72 ? -3.393 -19.234 -19.125 1 98.12 72 ALA B N 1
ATOM 1545 C CA . ALA B 1 72 ? -2.354 -19.984 -19.828 1 98.12 72 ALA B CA 1
ATOM 1546 C C . ALA B 1 72 ? -2.701 -21.469 -19.906 1 98.12 72 ALA B C 1
ATOM 1548 O O . ALA B 1 72 ? -1.917 -22.281 -20.422 1 98.12 72 ALA B O 1
ATOM 1549 N N . GLY B 1 73 ? -3.836 -21.844 -19.312 1 98.12 73 GLY B N 1
ATOM 1550 C CA . GLY B 1 73 ? -4.301 -23.219 -19.422 1 98.12 73 GLY B CA 1
ATOM 1551 C C . GLY B 1 73 ? -3.953 -24.062 -18.203 1 98.12 73 GLY B C 1
ATOM 1552 O O . GLY B 1 73 ? -4.121 -25.281 -18.219 1 98.12 73 GLY B O 1
ATOM 1553 N N . GLY B 1 74 ? -3.443 -23.422 -17.156 1 98.38 74 GLY B N 1
ATOM 1554 C CA . GLY B 1 74 ? -3.1 -24.141 -15.938 1 98.38 74 GLY B CA 1
ATOM 1555 C C . GLY B 1 74 ? -4.145 -24 -14.844 1 98.38 74 GLY B C 1
ATOM 1556 O O . GLY B 1 74 ? -5.164 -23.328 -15.039 1 98.38 74 GLY B O 1
ATOM 1557 N N . THR B 1 75 ? -3.906 -24.703 -13.734 1 98.31 75 THR B N 1
ATOM 1558 C CA . THR B 1 75 ? -4.719 -24.609 -12.523 1 98.31 75 THR B CA 1
ATOM 1559 C C . THR B 1 75 ? -3.85 -24.281 -11.312 1 98.31 75 THR B C 1
ATOM 1561 O O . THR B 1 75 ? -3.043 -25.109 -10.883 1 98.31 75 THR B O 1
ATOM 1564 N N . PRO B 1 76 ? -3.988 -23.094 -10.812 1 98.44 76 PRO B N 1
ATOM 1565 C CA . PRO B 1 76 ? -3.225 -22.797 -9.602 1 98.44 76 PRO B CA 1
ATOM 1566 C C . PRO B 1 76 ? -3.729 -23.562 -8.383 1 98.44 76 PRO B C 1
ATOM 1568 O O . PRO B 1 76 ? -4.922 -23.531 -8.07 1 98.44 76 PRO B O 1
ATOM 1571 N N . GLN B 1 77 ? -2.844 -24.297 -7.723 1 98.31 77 GLN B N 1
ATOM 1572 C CA . GLN B 1 77 ? -3.182 -25 -6.488 1 98.31 77 GLN B CA 1
ATOM 1573 C C . GLN B 1 77 ? -2.842 -24.156 -5.266 1 98.31 77 GLN B C 1
ATOM 1575 O O . GLN B 1 77 ? -3.699 -23.922 -4.41 1 98.31 77 GLN B O 1
ATOM 1580 N N . SER B 1 78 ? -1.648 -23.766 -5.23 1 98.75 78 SER B N 1
ATOM 1581 C CA . SER B 1 78 ? -1.198 -22.906 -4.145 1 98.75 78 SER B CA 1
ATOM 1582 C C . SER B 1 78 ? -0.113 -21.938 -4.617 1 98.75 78 SER B C 1
ATOM 1584 O O . SER B 1 78 ? 0.72 -22.297 -5.453 1 98.75 78 SER B O 1
ATOM 1586 N N . LEU B 1 79 ? -0.145 -20.734 -4.207 1 98.94 79 LEU B N 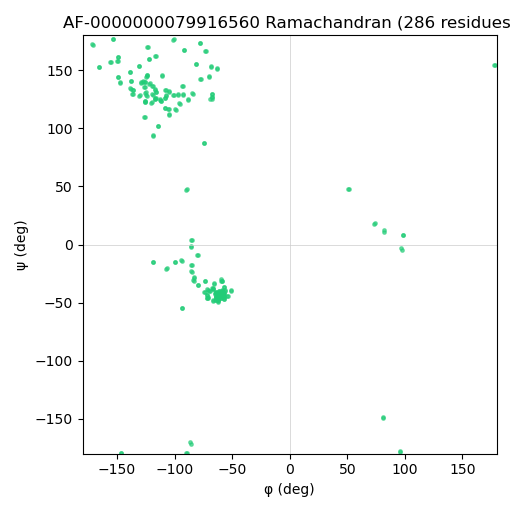1
ATOM 1587 C CA . LEU B 1 79 ? 0.864 -19.703 -4.426 1 98.94 79 LEU B CA 1
ATOM 1588 C C . LEU B 1 79 ? 1.312 -19.094 -3.104 1 98.94 79 LEU B C 1
ATOM 1590 O O . LEU B 1 79 ? 0.484 -18.625 -2.32 1 98.94 79 LEU B O 1
ATOM 1594 N N . GLU B 1 80 ? 2.6 -19.125 -2.791 1 98.94 80 GLU B N 1
ATOM 1595 C CA . GLU B 1 80 ? 3.207 -18.406 -1.671 1 98.94 80 GLU B CA 1
ATOM 1596 C C . GLU B 1 80 ? 3.98 -17.188 -2.148 1 98.94 80 GLU B C 1
ATOM 1598 O O . GLU B 1 80 ? 4.996 -17.312 -2.832 1 98.94 80 GLU B O 1
ATOM 1603 N N . VAL B 1 81 ? 3.496 -16.047 -1.826 1 99 81 VAL B N 1
ATOM 1604 C CA . VAL B 1 81 ? 4.082 -14.805 -2.314 1 99 81 VAL B CA 1
ATOM 1605 C C . VAL B 1 81 ? 4.621 -13.984 -1.141 1 99 81 VAL B C 1
ATOM 1607 O O . VAL B 1 81 ? 3.949 -13.852 -0.114 1 99 81 VAL B O 1
ATOM 1610 N N . LYS B 1 82 ? 5.801 -13.539 -1.262 1 99 82 LYS B N 1
ATOM 1611 C CA . LYS B 1 82 ? 6.43 -12.602 -0.334 1 99 82 LYS B CA 1
ATOM 1612 C C . LYS B 1 82 ? 6.762 -11.281 -1.024 1 99 82 LYS B C 1
ATOM 1614 O O . LYS B 1 82 ? 7.238 -11.273 -2.162 1 99 82 LYS B O 1
ATOM 1619 N N . ALA B 1 83 ? 6.449 -10.211 -0.437 1 99 83 ALA B N 1
ATOM 1620 C CA . ALA B 1 83 ? 6.891 -8.898 -0.886 1 99 83 ALA B CA 1
ATOM 1621 C C . ALA B 1 83 ? 7.789 -8.234 0.156 1 99 83 ALA B C 1
ATOM 1623 O O . ALA B 1 83 ? 7.418 -8.133 1.328 1 99 83 ALA B O 1
ATOM 1624 N N . ASP B 1 84 ? 8.953 -7.824 -0.236 1 98.94 84 ASP B N 1
ATOM 1625 C CA . ASP B 1 84 ? 9.891 -7.043 0.56 1 98.94 84 ASP B CA 1
ATOM 1626 C C . ASP B 1 84 ? 9.984 -5.605 0.05 1 98.94 84 ASP B C 1
ATOM 1628 O O . ASP B 1 84 ? 10.398 -5.371 -1.086 1 98.94 84 ASP B O 1
ATOM 1632 N N . VAL B 1 85 ? 9.609 -4.68 0.873 1 98.94 85 VAL B N 1
ATOM 1633 C CA . VAL B 1 85 ? 9.617 -3.268 0.5 1 98.94 85 VAL B CA 1
ATOM 1634 C C . VAL B 1 85 ? 10.688 -2.525 1.299 1 98.94 85 VAL B C 1
ATOM 1636 O O . VAL B 1 85 ? 10.672 -2.539 2.531 1 98.94 85 VAL B O 1
ATOM 1639 N N . SER B 1 86 ? 11.578 -1.884 0.59 1 98.81 86 SER B N 1
ATOM 1640 C CA . SER B 1 86 ? 12.703 -1.21 1.234 1 98.81 86 SER B CA 1
ATOM 1641 C C . SER B 1 86 ? 12.531 0.305 1.19 1 98.81 86 SER B C 1
ATOM 1643 O O . SER B 1 86 ? 12.219 0.871 0.141 1 98.81 86 SER B O 1
ATOM 1645 N N . LEU B 1 87 ? 12.758 0.888 2.354 1 98.62 87 LEU B N 1
ATOM 1646 C CA . LEU B 1 87 ? 12.789 2.338 2.512 1 98.62 87 LEU B CA 1
ATOM 1647 C C . LEU B 1 87 ? 14.227 2.836 2.656 1 98.62 87 LEU B C 1
ATOM 1649 O O . LEU B 1 87 ? 15.023 2.24 3.387 1 98.62 87 LEU B O 1
ATOM 1653 N N . GLY B 1 88 ? 14.562 3.854 1.895 1 97.94 88 GLY B N 1
ATOM 1654 C CA . GLY B 1 88 ? 15.898 4.414 1.979 1 97.94 88 GLY B CA 1
ATOM 1655 C C . GLY B 1 88 ? 15.938 5.91 1.746 1 97.94 88 GLY B C 1
ATOM 1656 O O . GLY B 1 88 ? 14.891 6.539 1.542 1 97.94 88 GLY B O 1
ATOM 1657 N N . PRO B 1 89 ? 17.188 6.504 1.802 1 96.5 89 PRO B N 1
ATOM 1658 C CA . PRO B 1 89 ? 17.328 7.949 1.63 1 96.5 89 PRO B CA 1
ATOM 1659 C C . PRO B 1 89 ? 17.047 8.406 0.199 1 96.5 89 PRO B C 1
ATOM 1661 O O . PRO B 1 89 ? 17.25 7.641 -0.747 1 96.5 89 PRO B O 1
ATOM 1664 N N . ASP B 1 90 ? 16.469 9.539 0.135 1 95.94 90 ASP B N 1
ATOM 1665 C CA . ASP B 1 90 ? 16.328 10.305 -1.099 1 95.94 90 ASP B CA 1
ATOM 1666 C C . ASP B 1 90 ? 16.938 11.703 -0.948 1 95.94 90 ASP B C 1
ATOM 1668 O O . ASP B 1 90 ? 17.391 12.07 0.135 1 95.94 90 ASP B O 1
ATOM 1672 N N . THR B 1 91 ? 17.078 12.477 -2.035 1 90.5 91 THR B N 1
ATOM 1673 C CA . THR B 1 91 ? 17.578 13.852 -1.989 1 90.5 91 THR B CA 1
ATOM 1674 C C . THR B 1 91 ? 16.516 14.82 -2.514 1 90.5 91 THR B C 1
ATOM 1676 O O . THR B 1 91 ? 16.391 15.008 -3.727 1 90.5 91 THR B O 1
ATOM 1679 N N . PRO B 1 92 ? 15.758 15.328 -1.509 1 91.62 92 PRO B N 1
ATOM 1680 C CA . PRO B 1 92 ? 15.742 15.188 -0.051 1 91.62 92 PRO B CA 1
ATOM 1681 C C . PRO B 1 92 ? 14.812 14.078 0.424 1 91.62 92 PRO B C 1
ATOM 1683 O O . PRO B 1 92 ? 14.031 13.539 -0.367 1 91.62 92 PRO B O 1
ATOM 1686 N N . GLY B 1 93 ? 14.945 13.742 1.639 1 95.31 93 GLY B N 1
ATOM 1687 C CA . GLY B 1 93 ? 13.984 12.875 2.297 1 95.31 93 GLY B CA 1
ATOM 1688 C C . GLY B 1 93 ? 14.211 11.406 2 1 95.31 93 GLY B C 1
ATOM 1689 O O . GLY B 1 93 ? 15.352 10.945 1.927 1 95.31 93 GLY B O 1
ATOM 1690 N N . PHE B 1 94 ? 13.094 10.656 1.994 1 98 94 PHE B N 1
ATOM 1691 C CA . PHE B 1 94 ? 13.125 9.203 1.848 1 98 94 PHE B CA 1
ATOM 1692 C C . PHE B 1 94 ? 12.305 8.766 0.644 1 98 94 PHE B C 1
ATOM 1694 O O . PHE B 1 94 ? 11.484 9.531 0.129 1 98 94 PHE B O 1
ATOM 1701 N N . LYS B 1 95 ? 12.555 7.621 0.156 1 98.56 95 LYS B N 1
ATOM 1702 C CA . LYS B 1 95 ? 11.758 6.969 -0.88 1 98.56 95 LYS B CA 1
ATOM 1703 C C . LYS B 1 95 ? 11.797 5.453 -0.728 1 98.56 95 LYS B C 1
ATOM 1705 O O . LYS B 1 95 ? 12.648 4.914 -0.019 1 98.56 95 LYS B O 1
ATOM 1710 N N . LEU B 1 96 ? 10.82 4.801 -1.276 1 98.81 96 LEU B N 1
ATOM 1711 C CA . LEU B 1 96 ? 10.977 3.361 -1.455 1 98.81 96 LEU B CA 1
ATOM 1712 C C . LEU B 1 96 ? 12.062 3.055 -2.48 1 98.81 96 LEU B C 1
ATOM 1714 O O . LEU B 1 96 ? 11.984 3.504 -3.627 1 98.81 96 LEU B O 1
ATOM 1718 N N . THR B 1 97 ? 13.039 2.219 -2.133 1 98.69 97 THR B N 1
ATOM 1719 C CA . THR B 1 97 ? 14.203 2.023 -2.992 1 98.69 97 THR B CA 1
ATOM 1720 C C . THR B 1 97 ? 14.055 0.747 -3.816 1 98.69 97 THR B C 1
ATOM 1722 O O . THR B 1 97 ? 14.797 0.536 -4.781 1 98.69 97 THR B O 1
ATOM 1725 N N . GLY B 1 98 ? 13.109 -0.082 -3.398 1 98.88 98 GLY B N 1
ATOM 1726 C CA . GLY B 1 98 ? 12.867 -1.299 -4.156 1 98.88 98 GLY B CA 1
ATOM 1727 C C . GLY B 1 98 ? 11.797 -2.182 -3.537 1 98.88 98 GLY B C 1
ATOM 1728 O O . GLY B 1 98 ? 11.562 -2.131 -2.328 1 98.88 98 GLY B O 1
ATOM 1729 N N . ILE B 1 99 ? 11.156 -2.979 -4.371 1 98.94 99 ILE B N 1
ATOM 1730 C CA . ILE B 1 99 ? 10.258 -4.047 -3.959 1 98.94 99 ILE B CA 1
ATOM 1731 C C . ILE B 1 99 ? 10.695 -5.367 -4.582 1 98.94 99 ILE B C 1
ATOM 1733 O O . ILE B 1 99 ? 10.867 -5.461 -5.801 1 98.94 99 ILE B O 1
ATOM 1737 N N . LEU B 1 100 ? 10.945 -6.336 -3.805 1 99 100 LEU B N 1
ATOM 1738 C CA . LEU B 1 100 ? 11.227 -7.684 -4.281 1 99 100 LEU B CA 1
ATOM 1739 C C . LEU B 1 100 ? 10.031 -8.602 -4.047 1 99 100 LEU B C 1
ATOM 1741 O O . LEU B 1 100 ? 9.609 -8.805 -2.902 1 99 100 LEU B O 1
ATOM 1745 N N . LEU B 1 101 ? 9.453 -9.109 -5.133 1 99 101 LEU B N 1
ATOM 1746 C CA . LEU B 1 101 ? 8.453 -10.164 -5.066 1 99 101 LEU B CA 1
ATOM 1747 C C . LEU B 1 101 ? 9.094 -11.539 -5.195 1 99 101 LEU B C 1
ATOM 1749 O O . LEU B 1 101 ? 9.914 -11.766 -6.09 1 99 101 LEU B O 1
ATOM 1753 N N . THR B 1 102 ? 8.773 -12.398 -4.262 1 99 102 THR B N 1
ATOM 1754 C CA . THR B 1 102 ? 9.148 -13.812 -4.316 1 99 102 THR B CA 1
ATOM 1755 C C . THR B 1 102 ? 7.906 -14.703 -4.344 1 99 102 THR B C 1
ATOM 1757 O O . THR B 1 102 ? 7.016 -14.555 -3.502 1 99 102 THR B O 1
ATOM 1760 N N . VAL B 1 103 ? 7.863 -15.641 -5.332 1 98.94 103 VAL B N 1
ATOM 1761 C CA . VAL B 1 103 ? 6.699 -16.516 -5.395 1 98.94 103 VAL B CA 1
ATOM 1762 C C . VAL B 1 103 ? 7.145 -17.953 -5.637 1 98.94 103 VAL B C 1
ATOM 1764 O O . VAL B 1 103 ? 8.062 -18.203 -6.422 1 98.94 103 VAL B O 1
ATOM 1767 N N . ARG B 1 104 ? 6.598 -18.828 -4.867 1 98.94 104 ARG B N 1
ATOM 1768 C CA . ARG B 1 104 ? 6.645 -20.281 -5.055 1 98.94 104 ARG B CA 1
ATOM 1769 C C . ARG B 1 104 ? 5.25 -20.844 -5.281 1 98.94 104 ARG B C 1
ATOM 1771 O O . ARG B 1 104 ? 4.336 -20.609 -4.488 1 98.94 104 ARG B O 1
ATOM 1778 N N . GLY B 1 105 ? 5.113 -21.562 -6.406 1 98.75 105 GLY B N 1
ATOM 1779 C CA . GLY B 1 105 ? 3.773 -21.984 -6.77 1 98.75 105 GLY B CA 1
ATOM 1780 C C . GLY B 1 105 ? 3.676 -23.484 -7.035 1 98.75 105 GLY B C 1
ATOM 1781 O O . GLY B 1 105 ? 4.609 -24.078 -7.566 1 98.75 105 GLY B O 1
ATOM 1782 N N . GLU B 1 106 ? 2.609 -24.062 -6.594 1 98.69 106 GLU B N 1
ATOM 1783 C CA . GLU B 1 106 ? 2.133 -25.359 -7.082 1 98.69 106 GLU B CA 1
ATOM 1784 C C . GLU B 1 106 ? 1.012 -25.172 -8.102 1 98.69 106 GLU B C 1
ATOM 1786 O O . GLU B 1 106 ? -0.054 -24.656 -7.777 1 98.69 106 GLU B O 1
ATOM 1791 N N . VAL B 1 107 ? 1.261 -25.594 -9.289 1 98.44 107 VAL B N 1
ATOM 1792 C CA . VAL B 1 107 ? 0.359 -25.359 -10.414 1 98.44 107 VAL B CA 1
ATOM 1793 C C . VAL B 1 107 ? 0.27 -26.625 -11.273 1 98.44 107 VAL B C 1
ATOM 1795 O O . VAL B 1 107 ? 1.281 -27.281 -11.531 1 98.44 107 VAL B O 1
ATOM 1798 N N . GLU B 1 108 ? -0.875 -26.953 -11.625 1 97.94 108 GLU B N 1
ATOM 1799 C CA . GLU B 1 108 ? -1.07 -28.031 -12.602 1 97.94 108 GLU B CA 1
ATOM 1800 C C . GLU B 1 108 ? -1.183 -27.469 -14.016 1 97.94 108 GLU B C 1
ATOM 1802 O O . GLU B 1 108 ? -1.781 -26.406 -14.219 1 97.94 108 GLU B O 1
ATOM 1807 N N . GLY B 1 109 ? -0.512 -28.109 -14.961 1 97.94 109 GLY B N 1
ATOM 1808 C CA . GLY B 1 109 ? -0.759 -27.797 -16.359 1 97.94 109 GLY B CA 1
ATOM 1809 C C . GLY B 1 109 ? 0.235 -26.797 -16.938 1 97.94 109 GLY B C 1
ATOM 1810 O O . GLY B 1 109 ? 0.192 -26.484 -18.125 1 97.94 109 GLY B O 1
ATOM 1811 N N . LEU B 1 110 ? 1.079 -26.328 -16.156 1 97.81 110 LEU B N 1
ATOM 1812 C CA . LEU B 1 110 ? 2.166 -25.469 -16.641 1 97.81 110 LEU B CA 1
ATOM 1813 C C . LEU B 1 110 ? 3.52 -26.031 -16.219 1 97.81 110 LEU B C 1
ATOM 1815 O O . LEU B 1 110 ? 3.664 -26.562 -15.117 1 97.81 110 LEU B O 1
ATOM 1819 N N . ASP B 1 111 ? 4.531 -25.891 -17.062 1 97.62 111 ASP B N 1
ATOM 1820 C CA . ASP B 1 111 ? 5.902 -26.188 -16.656 1 97.62 111 ASP B CA 1
ATOM 1821 C C . ASP B 1 111 ? 6.582 -24.938 -16.078 1 97.62 111 ASP B C 1
ATOM 1823 O O . ASP B 1 111 ? 5.941 -23.906 -15.906 1 97.62 111 ASP B O 1
ATOM 1827 N N . ALA B 1 112 ? 7.809 -25.078 -15.695 1 97.94 112 ALA B N 1
ATOM 1828 C CA . ALA B 1 112 ? 8.539 -24 -15.031 1 97.94 112 ALA B CA 1
ATOM 1829 C C . ALA B 1 112 ? 8.586 -22.766 -15.906 1 97.94 112 ALA B C 1
ATOM 1831 O O . ALA B 1 112 ? 8.477 -21.641 -15.406 1 97.94 112 ALA B O 1
ATOM 1832 N N . ASP B 1 113 ? 8.781 -22.906 -17.203 1 98.25 113 ASP B N 1
ATOM 1833 C CA . ASP B 1 113 ? 8.859 -21.781 -18.125 1 98.25 113 ASP B CA 1
ATOM 1834 C C . ASP B 1 113 ? 7.516 -21.062 -18.219 1 98.25 113 ASP B C 1
ATOM 1836 O O . ASP B 1 113 ? 7.461 -19.828 -18.219 1 98.25 113 ASP B O 1
ATOM 1840 N N . GLY B 1 114 ? 6.438 -21.859 -18.422 1 98.25 114 GLY B N 1
ATOM 1841 C CA . GLY B 1 114 ? 5.109 -21.266 -18.438 1 98.25 114 GLY B CA 1
ATOM 1842 C C . GLY B 1 114 ? 4.773 -20.516 -17.172 1 98.25 114 GLY B C 1
ATOM 1843 O O . GLY B 1 114 ? 4.191 -19.422 -17.219 1 98.25 114 GLY B O 1
ATOM 1844 N N . PHE B 1 115 ? 5.164 -21.125 -16.016 1 98.75 115 PHE B N 1
ATOM 1845 C CA . PHE B 1 115 ? 4.941 -20.469 -14.727 1 98.75 115 PHE B CA 1
ATOM 1846 C C . PHE B 1 115 ? 5.707 -19.156 -14.656 1 98.75 115 PHE B C 1
ATOM 1848 O O . PHE B 1 115 ? 5.164 -18.141 -14.219 1 98.75 115 PHE B O 1
ATOM 1855 N N . ALA B 1 116 ? 6.957 -19.156 -15.086 1 98.62 116 ALA B N 1
ATOM 1856 C CA . ALA B 1 116 ? 7.797 -17.953 -15.047 1 98.62 116 ALA B CA 1
ATOM 1857 C C . ALA B 1 116 ? 7.211 -16.844 -15.922 1 98.62 116 ALA B C 1
ATOM 1859 O O . ALA B 1 116 ? 7.23 -15.672 -15.547 1 98.62 116 ALA B O 1
ATOM 1860 N N . LYS B 1 117 ? 6.723 -17.203 -17.078 1 98.75 117 LYS B N 1
ATOM 1861 C CA . LYS B 1 117 ? 6.105 -16.234 -17.984 1 98.75 117 LYS B CA 1
ATOM 1862 C C . LYS B 1 117 ? 4.867 -15.609 -17.344 1 98.75 117 LYS B C 1
ATOM 1864 O O . LYS B 1 117 ? 4.676 -14.391 -17.406 1 98.75 117 LYS B O 1
ATOM 1869 N N . ALA B 1 118 ? 3.982 -16.438 -16.75 1 98.81 118 ALA B N 1
ATOM 1870 C CA . ALA B 1 118 ? 2.787 -15.945 -16.062 1 98.81 118 ALA B CA 1
ATOM 1871 C C . ALA B 1 118 ? 3.156 -15.039 -14.898 1 98.81 118 ALA B C 1
ATOM 1873 O O . ALA B 1 118 ? 2.521 -14 -14.688 1 98.81 118 ALA B O 1
ATOM 1874 N N . ALA B 1 119 ? 4.18 -15.445 -14.141 1 98.94 119 ALA B N 1
ATOM 1875 C CA . ALA B 1 119 ? 4.617 -14.664 -12.992 1 98.94 119 ALA B CA 1
ATOM 1876 C C . ALA B 1 119 ? 5.148 -13.305 -13.422 1 98.94 119 ALA B C 1
ATOM 1878 O O . ALA B 1 119 ? 4.852 -12.289 -12.789 1 98.94 119 ALA B O 1
ATOM 1879 N N . GLN B 1 120 ? 5.926 -13.25 -14.5 1 98.88 120 GLN B N 1
ATOM 1880 C CA . GLN B 1 120 ? 6.441 -11.984 -15.031 1 98.88 120 GLN B CA 1
ATOM 1881 C C . GLN B 1 120 ? 5.305 -11.086 -15.516 1 98.88 120 GLN B C 1
ATOM 1883 O O . GLN B 1 120 ? 5.309 -9.883 -15.258 1 98.88 120 GLN B O 1
ATOM 1888 N N . ALA B 1 121 ? 4.395 -11.656 -16.203 1 98.88 121 ALA B N 1
ATOM 1889 C CA . ALA B 1 121 ? 3.242 -10.898 -16.672 1 98.88 121 ALA B CA 1
ATOM 1890 C C . ALA B 1 121 ? 2.438 -10.344 -15.508 1 98.88 121 ALA B C 1
ATOM 1892 O O . ALA B 1 121 ? 1.938 -9.211 -15.57 1 98.88 121 ALA B O 1
ATOM 1893 N N . ALA B 1 122 ? 2.277 -11.148 -14.422 1 98.88 122 ALA B N 1
ATOM 1894 C CA . ALA B 1 122 ? 1.551 -10.703 -13.234 1 98.88 122 ALA B CA 1
ATOM 1895 C C . ALA B 1 122 ? 2.248 -9.516 -12.578 1 98.88 122 ALA B C 1
ATOM 1897 O O . ALA B 1 122 ? 1.593 -8.562 -12.141 1 98.88 122 ALA B O 1
ATOM 1898 N N . LYS B 1 123 ? 3.572 -9.57 -12.484 1 98.88 123 LYS B N 1
ATOM 1899 C CA . LYS B 1 123 ? 4.344 -8.453 -11.945 1 98.88 123 LYS B CA 1
ATOM 1900 C C . LYS B 1 123 ? 4.074 -7.172 -12.719 1 98.88 123 LYS B C 1
ATOM 1902 O O . LYS B 1 123 ? 3.969 -6.094 -12.133 1 98.88 123 LYS B O 1
ATOM 1907 N N . GLU B 1 124 ? 3.896 -7.266 -14 1 98.44 124 GLU B N 1
ATOM 1908 C CA . GLU B 1 124 ? 3.766 -6.098 -14.867 1 98.44 124 GLU B CA 1
ATOM 1909 C C . GLU B 1 124 ? 2.326 -5.594 -14.898 1 98.44 124 GLU B C 1
ATOM 1911 O O . GLU B 1 124 ? 2.084 -4.406 -15.125 1 98.44 124 GLU B O 1
ATOM 1916 N N . SER B 1 125 ? 1.424 -6.531 -14.586 1 98.56 125 SER B N 1
ATOM 1917 C CA . SER B 1 125 ? 0.067 -6.172 -14.977 1 98.56 125 SER B CA 1
ATOM 1918 C C . SER B 1 125 ? -0.857 -6.082 -13.766 1 98.56 125 SER B C 1
ATOM 1920 O O . SER B 1 125 ? -1.995 -5.621 -13.883 1 98.56 125 SER B O 1
ATOM 1922 N N . CYS B 1 126 ? -0.477 -6.605 -12.617 1 98.69 126 CYS B N 1
ATOM 1923 C CA . CYS B 1 126 ? -1.436 -6.434 -11.531 1 98.69 126 CYS B CA 1
ATOM 1924 C C . CYS B 1 126 ? -1.643 -4.961 -11.211 1 98.69 126 CYS B C 1
ATOM 1926 O O . CYS B 1 126 ? -0.738 -4.145 -11.406 1 98.69 126 CYS B O 1
ATOM 1928 N N . PRO B 1 127 ? 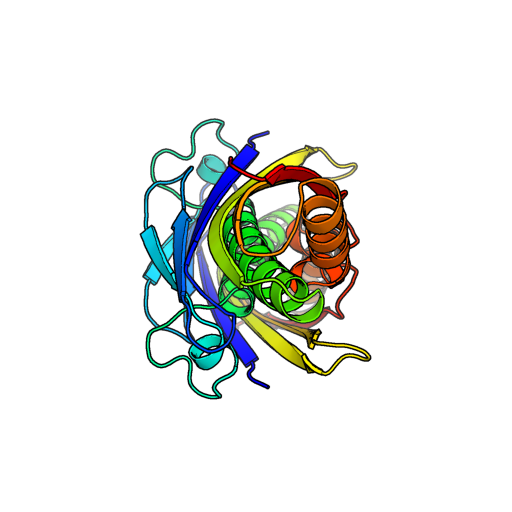-2.805 -4.551 -10.711 1 98.81 127 PRO B N 1
ATOM 1929 C CA . PRO B 1 127 ? -3.156 -3.148 -10.477 1 98.81 127 PRO B CA 1
ATOM 1930 C C . PRO B 1 127 ? -2.16 -2.434 -9.57 1 98.81 127 PRO B C 1
ATOM 1932 O O . PRO B 1 127 ? -1.826 -1.27 -9.805 1 98.81 127 PRO B O 1
ATOM 1935 N N . VAL B 1 128 ? -1.669 -3.121 -8.523 1 98.94 128 VAL B N 1
ATOM 1936 C CA . VAL B 1 128 ? -0.756 -2.488 -7.578 1 98.94 128 VAL B CA 1
ATOM 1937 C C . VAL B 1 128 ? 0.592 -2.236 -8.25 1 98.94 128 VAL B C 1
ATOM 1939 O O . VAL B 1 128 ? 1.181 -1.164 -8.094 1 98.94 128 VAL B O 1
ATOM 1942 N N . SER B 1 129 ? 1.066 -3.184 -9.062 1 98.88 129 SER B N 1
ATOM 1943 C CA . SER B 1 129 ? 2.289 -2.955 -9.828 1 98.88 129 SER B CA 1
ATOM 1944 C C . SER B 1 129 ? 2.133 -1.776 -10.781 1 98.88 129 SER B C 1
ATOM 1946 O O . SER B 1 129 ? 3.029 -0.938 -10.891 1 98.88 129 SER B O 1
ATOM 1948 N N . LYS B 1 130 ? 1.049 -1.7 -11.477 1 98.75 130 LYS B N 1
ATOM 1949 C CA . LYS B 1 130 ? 0.805 -0.609 -12.414 1 98.75 130 LYS B CA 1
ATOM 1950 C C . LYS B 1 130 ? 0.838 0.743 -11.703 1 98.75 130 LYS B C 1
ATOM 1952 O O . LYS B 1 130 ? 1.207 1.755 -12.305 1 98.75 130 LYS B O 1
ATOM 1957 N N . ALA B 1 131 ? 0.428 0.758 -10.445 1 98.88 131 ALA B N 1
ATOM 1958 C CA . ALA B 1 131 ? 0.393 1.997 -9.68 1 98.88 131 ALA B CA 1
ATOM 1959 C C . ALA B 1 131 ? 1.784 2.367 -9.172 1 98.88 131 ALA B C 1
ATOM 1961 O O . ALA B 1 131 ? 2.133 3.549 -9.102 1 98.88 131 ALA B O 1
ATOM 1962 N N . LEU B 1 132 ? 2.631 1.373 -8.812 1 98.88 132 LEU B N 1
ATOM 1963 C CA . LEU B 1 132 ? 3.91 1.548 -8.133 1 98.88 132 LEU B CA 1
ATOM 1964 C C . LEU B 1 132 ? 5.039 1.733 -9.141 1 98.88 132 LEU B C 1
ATOM 1966 O O . LEU B 1 132 ? 6.113 1.143 -9 1 98.88 132 LEU B O 1
ATOM 1970 N N . THR B 1 133 ? 4.871 2.598 -10.141 1 98.75 133 THR B N 1
ATOM 1971 C CA . THR B 1 133 ? 5.855 2.74 -11.211 1 98.75 133 THR B CA 1
ATOM 1972 C C . THR B 1 133 ? 7.016 3.625 -10.758 1 98.75 133 THR B C 1
ATOM 1974 O O . THR B 1 133 ? 8.031 3.725 -11.445 1 98.75 133 THR B O 1
ATOM 1977 N N . GLY B 1 134 ? 6.941 4.293 -9.602 1 98.5 134 GLY B N 1
ATOM 1978 C CA . GLY B 1 134 ? 8.008 5.141 -9.094 1 98.5 134 GLY B CA 1
ATOM 1979 C C . GLY B 1 134 ? 9.055 4.375 -8.305 1 98.5 134 GLY B C 1
ATOM 1980 O O . GLY B 1 134 ? 9.969 4.973 -7.734 1 98.5 134 GLY B O 1
ATOM 1981 N N . VAL B 1 135 ? 8.922 3.051 -8.242 1 98.69 135 VAL B N 1
ATOM 1982 C CA . VAL B 1 135 ? 9.867 2.217 -7.504 1 98.69 135 VAL B CA 1
ATOM 1983 C C . VAL B 1 135 ? 10.18 0.959 -8.312 1 98.69 135 VAL B C 1
ATOM 1985 O O . VAL B 1 135 ? 9.305 0.401 -8.977 1 98.69 135 VAL B O 1
ATOM 1988 N N . GLU B 1 136 ? 11.43 0.528 -8.297 1 98.69 136 GLU B N 1
ATOM 1989 C CA . GLU B 1 136 ? 11.82 -0.689 -9 1 98.69 136 GLU B CA 1
ATOM 1990 C C . GLU B 1 136 ? 11.195 -1.924 -8.359 1 98.69 136 GLU B C 1
ATOM 1992 O O . GLU B 1 136 ? 11.273 -2.104 -7.141 1 98.69 136 GLU B O 1
ATOM 1997 N N . ILE B 1 137 ? 10.555 -2.764 -9.148 1 98.94 137 ILE B N 1
ATOM 1998 C CA . ILE B 1 137 ? 10 -4.035 -8.711 1 98.94 137 ILE B CA 1
ATOM 1999 C C . ILE B 1 137 ? 10.766 -5.188 -9.352 1 98.94 137 ILE B C 1
ATOM 2001 O O . ILE B 1 137 ? 10.914 -5.234 -10.578 1 98.94 137 ILE B O 1
ATOM 2005 N N . THR B 1 138 ? 11.273 -6.074 -8.57 1 98.94 138 THR B N 1
ATOM 2006 C CA . THR B 1 138 ? 11.961 -7.262 -9.062 1 98.94 138 THR B CA 1
ATOM 2007 C C . THR B 1 138 ? 11.219 -8.523 -8.648 1 98.94 138 THR B C 1
ATOM 2009 O O . THR B 1 138 ? 10.344 -8.484 -7.781 1 98.94 138 THR B O 1
ATOM 2012 N N . LEU B 1 139 ? 11.539 -9.688 -9.367 1 98.94 139 LEU B N 1
ATOM 2013 C CA . LEU B 1 139 ? 10.758 -10.906 -9.18 1 98.94 139 LEU B CA 1
ATOM 2014 C C . LEU B 1 139 ? 11.672 -12.125 -9.078 1 98.94 139 LEU B C 1
ATOM 2016 O O . LEU B 1 139 ? 12.617 -12.266 -9.852 1 98.94 139 LEU B O 1
ATOM 2020 N N . ASP B 1 140 ? 11.477 -12.891 -8.094 1 98.94 140 ASP B N 1
ATOM 2021 C CA . ASP B 1 140 ? 12.008 -14.242 -7.961 1 98.94 140 ASP B CA 1
ATOM 2022 C C . ASP B 1 140 ? 10.891 -15.281 -7.965 1 98.94 140 ASP B C 1
ATOM 2024 O O . ASP B 1 140 ? 10.234 -15.492 -6.945 1 98.94 140 ASP B O 1
ATOM 2028 N N . ALA B 1 141 ? 10.703 -15.953 -9.086 1 98.81 141 ALA B N 1
ATOM 2029 C CA . ALA B 1 141 ? 9.586 -16.875 -9.266 1 98.81 141 ALA B CA 1
ATOM 2030 C C . ALA B 1 141 ? 10.078 -18.297 -9.539 1 98.81 141 ALA B C 1
ATOM 2032 O O . ALA B 1 141 ? 11.031 -18.484 -10.297 1 98.81 141 ALA B O 1
ATOM 2033 N N . ALA B 1 142 ? 9.438 -19.219 -8.891 1 98.56 142 ALA B N 1
ATOM 2034 C CA . ALA B 1 142 ? 9.766 -20.625 -9.164 1 98.56 142 ALA B CA 1
ATOM 2035 C C . ALA B 1 1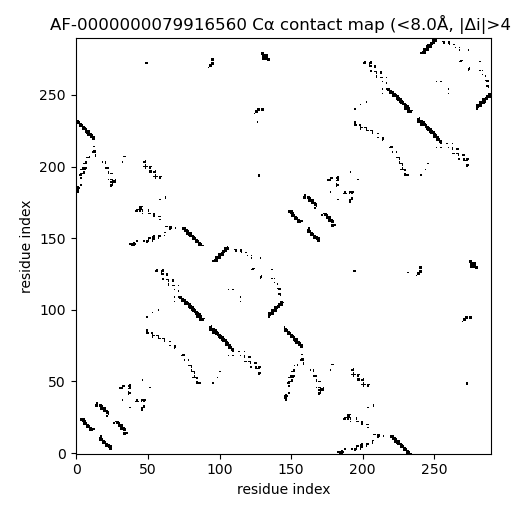42 ? 8.547 -21.516 -8.977 1 98.56 142 ALA B C 1
ATOM 2037 O O . ALA B 1 142 ? 7.754 -21.312 -8.055 1 98.56 142 ALA B O 1
ATOM 2038 N N . LEU B 1 143 ? 8.445 -22.531 -9.805 1 97.94 143 LEU B N 1
ATOM 2039 C CA . LEU B 1 143 ? 7.438 -23.578 -9.695 1 97.94 143 LEU B CA 1
ATOM 2040 C C . LEU B 1 143 ? 7.902 -24.672 -8.734 1 97.94 143 LEU B C 1
ATOM 2042 O O . LEU B 1 143 ? 9.055 -25.094 -8.789 1 97.94 143 LEU B O 1
ATOM 2046 N N . GLU B 1 144 ? 6.98 -25 -7.789 1 91.38 144 GLU B N 1
ATOM 2047 C CA . GLU B 1 144 ? 7.34 -26.078 -6.867 1 91.38 144 GLU B CA 1
ATOM 2048 C C . GLU B 1 144 ? 6.945 -27.438 -7.43 1 91.38 144 GLU B C 1
ATOM 2050 O O . GLU B 1 144 ? 5.898 -27.562 -8.07 1 91.38 144 GLU B O 1
ATOM 2055 N N . SER B 1 145 ? 7.926 -28.391 -7.551 1 74 145 SER B N 1
ATOM 2056 C CA . SER B 1 145 ? 7.773 -29.75 -8.078 1 74 145 SER B CA 1
ATOM 2057 C C . SER B 1 145 ? 7.004 -30.641 -7.113 1 74 145 SER B C 1
ATOM 2059 O O . SER B 1 145 ? 7.074 -30.453 -5.895 1 74 145 SER B O 1
#

Nearest PDB structures (foldseek):
  1nye-assembly2_D  TM=9.419E-01  e=5.450E-17  Escherichia coli
  1qwi-assembly1_B  TM=9.385E-01  e=8.004E-17  Escherichia coli
  1nye-assembly1_A  TM=9.409E-01  e=2.535E-16  Escherichia coli
  1nye-assembly2_C  TM=9.432E-01  e=4.809E-16  Escherichia coli
  1nye-assembly3_F  TM=9.333E-01  e=2.092E-16  Escherichia coli

InterPro domains:
  IPR003718 OsmC/Ohr conserved domain [PF02566] (44-139)
  IPR015946 K homology domain-like, alpha/beta [G3DSA:3.30.300.20] (1-143)
  IPR019904 Peroxiredoxin OsmC [TIGR03562] (3-141)
  IPR036102 OsmC/Ohr superfamily [SSF82784] (3-138)
  IPR052707 OsmC/Ohr Peroxiredoxin [PTHR42830] (4-144)

Secondary structure (DSSP, 8-state):
--EEEEEEEEES-TTT-EEEEE-TTT---EEEE-HHHHHSSS-TT---HHHHHHHHHHHHHHHHHHHHHHHTT-EEEEEEEEEEEEEEE-SSSEEEEEEEEEEEEEEES--HHHHHHHHHHHHHHSHHHHH-TTS-EEEEEEE--/--EEEEEEEEES-TTT-EEEEE-TTT---EEEE-HHHHHSSS-TT---HHHHHHHHHHHHHHHHHHHHHHHTT-EEEEEEEEEEEEEEE-SSSEEEEEEEEEEEEEEES--HHHHHHHHHHHHHHSHHHHH-TTS-EEEEEEE--

Solvent-accessible surface area (backbone atoms only — not comparable to full-atom values): 13174 Å² total; per-residue (Å²): 101,27,68,24,30,5,34,16,45,34,36,38,42,40,81,79,25,40,30,37,34,29,37,57,54,25,63,76,51,72,41,58,39,38,50,62,46,48,56,30,76,60,31,81,61,33,51,39,41,47,24,28,40,11,34,16,41,16,44,37,35,50,44,35,27,24,44,40,32,40,75,72,62,23,44,38,53,36,38,42,24,35,14,39,21,29,39,33,83,40,97,76,62,45,29,48,68,30,33,42,36,35,37,44,28,36,54,45,73,51,54,58,65,56,46,42,53,29,47,53,50,15,59,63,52,16,34,54,44,46,21,34,62,48,30,56,74,46,78,48,69,46,62,55,130,101,27,66,24,30,5,34,16,46,34,34,38,42,41,84,79,25,37,31,38,34,29,36,57,55,24,62,75,49,70,40,59,36,39,50,62,46,49,56,32,78,61,31,81,61,33,53,38,41,49,24,29,40,10,34,14,40,16,45,36,35,49,45,35,27,25,44,40,32,40,74,70,64,23,46,37,53,35,38,42,23,34,15,38,20,29,39,32,82,41,96,75,62,46,29,46,69,30,33,43,38,35,38,44,28,38,55,46,74,51,55,59,66,56,45,43,52,29,46,53,50,15,59,62,52,17,33,56,43,44,20,36,62,46,31,57,73,46,79,48,69,48,64,55,131

Foldseek 3Di:
DDDFDKDKDKDDDQQPIWIKIARPRVRPDIFIDGNVCQPDPDVPRHDDPQVVLFVVLQVLLVVQLQVLCVVLVKHWDDKDKGKDWDWDQDVHDIDTAEIEIEMETEMGPDDFVSSVVSSVVSCCDGPSNVVPPVYYYHYHYGYDD/DDDFDKDWDKDDDQQPIWIKIARPRVRPDIFIDGNVCQPDPDVPRHDDPQVVLFVVLQVLLVVQLQVLCVVLVKHWDDKDKGKDWDWDQDVHDIDTAEIEIEMETEMGPDDFVSSVVSSVVSCCDGPSNVVPPVYYYYYHYGYDD